Protein AF-0000000086108546 (afdb_homodimer)

InterPro domains:
  IPR011146 HIT-like domain [PF01230] (11-103)
  IPR011146 HIT-like domain [PS51084] (1-109)
  IPR019808 Histidine triad, conserved site [PS00892] (83-101)
  IPR036265 HIT-like superfamily [G3DSA:3.30.428.10] (1-148)
  IPR036265 HIT-like superfamily [SSF54197] (5-148)
  IPR039383 FHIT family [cd01275] (5-124)
  IPR052677 Dinucleoside polyphosphate hydrolase [PTHR46981] (1-148)

Foldseek 3Di:
DWADFAVDTHDPLQWQDDDPFKTKGADFQDPFQLWIKMFTRDFAQFPVPDDPVNVVRRVVVVVVSLVLSLVVVVADDKDKDWQGDVVSQDDRRGTMIIIDGHHPPRDPDPCVSVVCVSCVPPPVVDPVVSGDDPVVSSVVSVVSNVSD/DWADFAVDTHDPLQWQDDDPFKTKGADFQDPFQLWIKMFTRDFAQFPVPDDPVNVVRRVVVVVVSLVLSLVVVVADDKDKDWQGDVVSQDDRRGTMIIIDGHHPPRDPDPCVSVVCVSCVVPPVVDPVVSGDDPVVSSVVSNVSNVSD

Structure (mmCIF, N/CA/C/O backbone):
data_AF-0000000086108546-model_v1
#
loop_
_entity.id
_entity.type
_entity.pdbx_description
1 polymer "Bis(5'-adenosyl)-triphosphatase"
#
loop_
_atom_site.group_PDB
_atom_site.id
_atom_site.type_symbol
_atom_site.label_atom_id
_atom_site.label_alt_id
_atom_site.label_comp_id
_atom_site.label_asym_id
_atom_site.label_entity_id
_atom_site.label_seq_id
_atom_site.pdbx_PDB_ins_code
_atom_site.Cartn_x
_atom_site.Cartn_y
_atom_site.Cartn_z
_atom_site.occupancy
_atom_site.B_iso_or_equiv
_atom_site.auth_seq_id
_atom_site.auth_comp_id
_atom_site.auth_asym_id
_atom_site.auth_atom_id
_atom_site.pdbx_PDB_model_num
ATOM 1 N N . MET A 1 1 ? -2.949 14.211 24.344 1 74.5 1 MET A N 1
ATOM 2 C CA . MET A 1 1 ? -1.801 13.367 24.672 1 74.5 1 MET A CA 1
ATOM 3 C C . MET A 1 1 ? -1.072 12.945 23.391 1 74.5 1 MET A C 1
ATOM 5 O O . MET A 1 1 ? -1.685 12.836 22.328 1 74.5 1 MET A O 1
ATOM 9 N N . SER A 1 2 ? 0.219 12.891 23.406 1 85.56 2 SER A N 1
ATOM 10 C CA . SER A 1 2 ? 1.056 12.547 22.266 1 85.56 2 SER A CA 1
ATOM 11 C C . SER A 1 2 ? 0.882 11.086 21.875 1 85.56 2 SER A C 1
ATOM 13 O O . SER A 1 2 ? 0.559 10.242 22.719 1 85.56 2 SER A O 1
ATOM 15 N N . LEU A 1 3 ? 0.907 10.852 20.672 1 92.31 3 LEU A N 1
ATOM 16 C CA . LEU A 1 3 ? 0.825 9.484 20.156 1 92.31 3 LEU A CA 1
ATOM 17 C C . LEU A 1 3 ? 2.199 8.984 19.719 1 92.31 3 LEU A C 1
ATOM 19 O O . LEU A 1 3 ? 3.053 9.773 19.312 1 92.31 3 LEU A O 1
ATOM 23 N N . ARG A 1 4 ? 2.359 7.738 19.844 1 93.25 4 ARG A N 1
ATOM 24 C CA . ARG A 1 4 ? 3.654 7.16 19.5 1 93.25 4 ARG A CA 1
ATOM 25 C C . ARG A 1 4 ? 3.688 6.719 18.047 1 93.25 4 ARG A C 1
ATOM 27 O O . ARG A 1 4 ? 2.719 6.148 17.547 1 93.25 4 ARG A O 1
ATOM 34 N N . PHE A 1 5 ? 4.852 7.039 17.422 1 95.94 5 PHE A N 1
ATOM 35 C CA . PHE A 1 5 ? 5.168 6.641 16.062 1 95.94 5 PHE A CA 1
ATOM 36 C C . PHE A 1 5 ? 6.586 6.09 15.969 1 95.94 5 PHE A C 1
ATOM 38 O O . PHE A 1 5 ? 7.512 6.805 15.578 1 95.94 5 PHE A O 1
ATOM 45 N N . GLY A 1 6 ? 6.594 4.754 16.297 1 94.5 6 GLY A N 1
ATOM 46 C CA . GLY A 1 6 ? 7.918 4.184 16.484 1 94.5 6 GLY A CA 1
ATOM 47 C C . GLY A 1 6 ? 8.742 4.906 17.531 1 94.5 6 GLY A C 1
ATOM 48 O O . GLY A 1 6 ? 8.289 5.078 18.672 1 94.5 6 GLY A O 1
ATOM 49 N N . GLN A 1 7 ? 9.891 5.336 17.188 1 91.5 7 GLN A N 1
ATOM 50 C CA . GLN A 1 7 ? 10.805 6.027 18.094 1 91.5 7 GLN A CA 1
ATOM 51 C C . GLN A 1 7 ? 10.461 7.508 18.203 1 91.5 7 GLN A C 1
ATOM 53 O O . GLN A 1 7 ? 11.125 8.25 18.922 1 91.5 7 GLN A O 1
ATOM 58 N N . HIS A 1 8 ? 9.391 7.945 17.562 1 92 8 HIS A N 1
ATOM 59 C CA . HIS A 1 8 ? 9 9.352 17.562 1 92 8 HIS A CA 1
ATOM 60 C C . HIS A 1 8 ? 7.707 9.555 18.344 1 92 8 HIS A C 1
ATOM 62 O O . HIS A 1 8 ? 6.918 8.625 18.516 1 92 8 HIS A O 1
ATOM 68 N N . LEU A 1 9 ? 7.586 10.766 18.797 1 93.62 9 LEU A N 1
ATOM 69 C CA . LEU A 1 9 ? 6.328 11.227 19.375 1 93.62 9 LEU A CA 1
ATOM 70 C C . LEU A 1 9 ? 5.605 12.164 18.422 1 93.62 9 LEU A C 1
ATOM 72 O O . LEU A 1 9 ? 6.227 13.039 17.812 1 93.62 9 LEU A O 1
ATOM 76 N N . ILE A 1 10 ? 4.348 11.922 18.281 1 95.69 10 ILE A N 1
ATOM 77 C CA . ILE A 1 10 ? 3.531 12.75 17.406 1 95.69 10 ILE A CA 1
ATOM 78 C C . ILE A 1 10 ? 2.629 13.656 18.234 1 95.69 10 ILE A C 1
ATOM 80 O O . ILE A 1 10 ? 1.807 13.18 19.016 1 95.69 10 ILE A O 1
ATOM 84 N N . LYS A 1 11 ? 2.805 14.953 18.047 1 95.62 11 LYS A N 1
ATOM 85 C CA . LYS A 1 11 ? 1.967 15.922 18.75 1 95.62 11 LYS A CA 1
ATOM 86 C C . LYS A 1 11 ? 0.524 15.852 18.266 1 95.62 11 LYS A C 1
ATOM 88 O O . LYS A 1 11 ? 0.277 15.695 17.062 1 95.62 11 LYS A O 1
ATOM 93 N N . PRO A 1 12 ? -0.375 16.016 19.172 1 96.44 12 PRO A N 1
ATOM 94 C CA . PRO A 1 12 ? -1.785 16.016 18.766 1 96.44 12 PRO A CA 1
ATOM 95 C C . PRO A 1 12 ? -2.113 17.078 17.719 1 96.44 12 PRO A C 1
ATOM 97 O O . PRO A 1 12 ? -3.021 16.891 16.906 1 96.44 12 PRO A O 1
ATOM 100 N N . SER A 1 13 ? -1.381 18.125 17.672 1 97.06 13 SER A N 1
ATOM 101 C CA . SER A 1 13 ? -1.679 19.25 16.797 1 97.06 13 SER A CA 1
ATOM 102 C C . SER A 1 13 ? -1.444 18.891 15.328 1 97.06 13 SER A C 1
ATOM 104 O O . SER A 1 13 ? -1.949 19.562 14.43 1 97.06 13 SER A O 1
ATOM 106 N N . VAL A 1 14 ? -0.693 17.797 15.109 1 98 14 VAL A N 1
ATOM 107 C CA . VAL A 1 14 ? -0.414 17.453 13.719 1 98 14 VAL A CA 1
ATOM 108 C C . VAL A 1 14 ? -1.229 16.219 13.312 1 98 14 VAL A C 1
ATOM 110 O O . VAL A 1 14 ? -1.094 15.719 12.195 1 98 14 VAL A O 1
ATOM 113 N N . VAL A 1 15 ? -1.992 15.734 14.258 1 98.62 15 VAL A N 1
ATOM 114 C CA . VAL A 1 15 ? -2.953 14.672 13.984 1 98.62 15 VAL A CA 1
ATOM 115 C C . VAL A 1 15 ? -4.273 15.273 13.508 1 98.62 15 VAL A C 1
ATOM 117 O O . VAL A 1 15 ? -4.812 16.188 14.141 1 98.62 15 VAL A O 1
ATOM 120 N N . PHE A 1 16 ? -4.785 14.75 12.375 1 98.81 16 PHE A N 1
ATOM 121 C CA . PHE A 1 16 ? -5.98 15.414 11.867 1 98.81 16 PHE A CA 1
ATOM 122 C C . PHE A 1 16 ? -7.176 14.469 11.898 1 98.81 16 PHE A C 1
ATOM 124 O O . PHE A 1 16 ? -8.312 14.898 11.68 1 98.81 16 PHE A O 1
ATOM 131 N N . PHE A 1 17 ? -6.977 13.242 12.164 1 98.81 17 PHE A N 1
ATOM 132 C CA . PHE A 1 17 ? -8.07 12.281 12.273 1 98.81 17 PHE A CA 1
ATOM 133 C C . PHE A 1 17 ? -7.695 11.141 13.211 1 98.81 17 PHE A C 1
ATOM 135 O O . PHE A 1 17 ? -6.547 10.688 13.211 1 98.81 17 PHE A O 1
ATOM 142 N N . ARG A 1 18 ? -8.633 10.703 13.992 1 98.25 18 ARG A N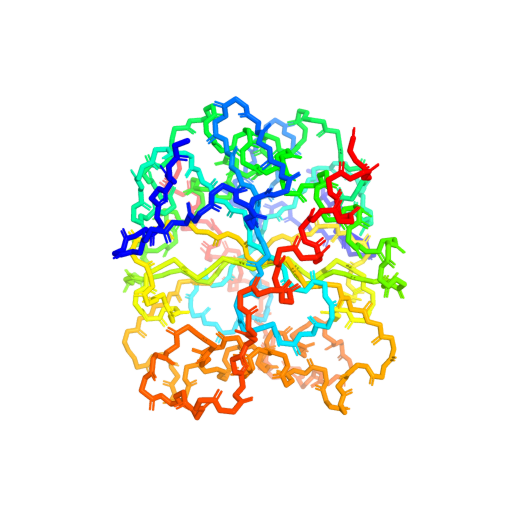 1
ATOM 143 C CA . ARG A 1 18 ? -8.461 9.547 14.859 1 98.25 18 ARG A CA 1
ATOM 144 C C . ARG A 1 18 ? -9.688 8.641 14.828 1 98.25 18 ARG A C 1
ATOM 146 O O . ARG A 1 18 ? -10.82 9.117 14.953 1 98.25 18 ARG A O 1
ATOM 153 N N . SER A 1 19 ? -9.461 7.41 14.539 1 98.38 19 SER A N 1
ATOM 154 C CA . SER A 1 19 ? -10.508 6.402 14.68 1 98.38 19 SER A CA 1
ATOM 155 C C . SER A 1 19 ? -10.383 5.652 16 1 98.38 19 SER A C 1
ATOM 157 O O . SER A 1 19 ? -9.703 6.113 16.922 1 98.38 19 SER A O 1
ATOM 159 N N . GLU A 1 20 ? -11.109 4.551 16.125 1 98.25 20 GLU A N 1
ATOM 160 C CA . GLU A 1 20 ? -11.047 3.76 17.344 1 98.25 20 GLU A CA 1
ATOM 161 C C . GLU A 1 20 ? -9.672 3.135 17.531 1 98.25 20 GLU A C 1
ATOM 163 O O . GLU A 1 20 ? -9.195 2.994 18.672 1 98.25 20 GLU A O 1
ATOM 168 N N . LEU A 1 21 ? -9.016 2.764 16.422 1 98.75 21 LEU A N 1
ATOM 169 C CA . LEU A 1 21 ? -7.793 1.982 16.562 1 98.75 21 LEU A CA 1
ATOM 170 C C . LEU A 1 21 ? -6.668 2.568 15.719 1 98.75 21 LEU A C 1
ATOM 172 O O . LEU A 1 21 ? -5.586 1.983 15.633 1 98.75 21 LEU A O 1
ATOM 176 N N . SER A 1 22 ? -6.887 3.75 15.031 1 98.81 22 SER A N 1
ATOM 177 C CA . SER A 1 22 ? -5.875 4.324 14.148 1 98.81 22 SER A CA 1
ATOM 178 C C . SER A 1 22 ? -5.859 5.848 14.25 1 98.81 22 SER A C 1
ATOM 180 O O . SER A 1 22 ? -6.77 6.449 14.82 1 98.81 22 SER A O 1
ATOM 182 N N . PHE A 1 23 ? -4.777 6.402 13.758 1 98.75 23 PHE A N 1
ATOM 183 C CA . PHE A 1 23 ? -4.715 7.855 13.648 1 98.75 23 PHE A CA 1
ATOM 184 C C . PHE A 1 23 ? -3.986 8.266 12.375 1 98.75 23 PHE A C 1
ATOM 186 O O . PHE A 1 23 ? -3.189 7.496 11.836 1 98.75 23 PHE A O 1
ATOM 193 N N . ALA A 1 24 ? -4.375 9.438 11.898 1 98.88 24 ALA A N 1
ATOM 194 C CA . ALA A 1 24 ? -3.801 10.039 10.695 1 98.88 24 ALA A CA 1
ATOM 195 C C . ALA A 1 24 ? -3.146 11.383 11 1 98.88 24 ALA A C 1
ATOM 197 O O . ALA A 1 24 ? -3.695 12.188 11.758 1 98.88 24 ALA A O 1
ATOM 198 N N . PHE A 1 25 ? -1.974 11.594 10.453 1 98.62 25 PHE A N 1
ATOM 199 C CA . PHE A 1 25 ? -1.269 12.844 10.734 1 98.62 25 PHE A CA 1
ATOM 200 C C . PHE A 1 25 ? -0.47 13.297 9.516 1 98.62 25 PHE A C 1
ATOM 202 O O . PHE A 1 25 ? -0.208 12.508 8.609 1 98.62 25 PHE A O 1
ATOM 209 N N . VAL A 1 26 ? -0.16 14.562 9.453 1 98.38 26 VAL A N 1
ATOM 210 C CA . VAL A 1 26 ? 0.529 15.148 8.312 1 98.38 26 VAL A CA 1
ATOM 211 C C . VAL A 1 26 ? 2.006 14.758 8.344 1 98.38 26 VAL A C 1
ATOM 213 O O . VAL A 1 26 ? 2.578 14.555 9.414 1 98.38 26 VAL A O 1
ATOM 216 N N . ASN A 1 27 ? 2.475 14.625 7.219 1 94.62 27 ASN A N 1
ATOM 217 C CA . ASN A 1 27 ? 3.859 14.195 7.059 1 94.62 27 ASN A CA 1
ATOM 218 C C . ASN A 1 27 ? 4.828 15.367 7.215 1 94.62 27 ASN A C 1
ATOM 220 O O . ASN A 1 27 ? 4.562 16.469 6.742 1 94.62 27 ASN A O 1
ATOM 224 N N . ARG A 1 28 ? 5.906 15.109 7.883 1 92.38 28 ARG A N 1
ATOM 225 C CA . ARG A 1 28 ? 6.906 16.141 8.117 1 92.38 28 ARG A CA 1
ATOM 226 C C . ARG A 1 28 ? 7.656 16.484 6.832 1 92.38 28 ARG A C 1
ATOM 228 O O . ARG A 1 28 ? 8.047 17.641 6.617 1 92.38 28 ARG A O 1
ATOM 235 N N . LYS A 1 29 ? 7.918 15.523 6.012 1 91.88 29 LYS A N 1
ATOM 236 C CA . LYS A 1 29 ? 8.609 15.68 4.734 1 91.88 29 LYS A CA 1
ATOM 237 C C . LYS A 1 29 ? 7.793 15.102 3.586 1 91.88 29 LYS A C 1
ATOM 239 O O . LYS A 1 29 ? 8.188 14.109 2.979 1 91.88 29 LYS A O 1
ATOM 244 N N . PRO A 1 30 ? 6.777 15.812 3.26 1 94.19 30 PRO A N 1
ATOM 245 C CA . PRO A 1 30 ? 5.906 15.266 2.213 1 94.19 30 PRO A CA 1
ATOM 246 C C . PRO A 1 30 ? 6.594 15.203 0.85 1 94.19 30 PRO A C 1
ATOM 248 O O . PRO A 1 30 ? 7.293 16.141 0.46 1 94.19 30 PRO A O 1
ATOM 251 N N . VAL A 1 31 ? 6.383 14.109 0.161 1 92.88 31 VAL A N 1
ATOM 252 C CA . VAL A 1 31 ? 6.934 13.898 -1.172 1 92.88 31 VAL A CA 1
ATOM 253 C C . VAL A 1 31 ? 6.117 14.672 -2.201 1 92.88 31 VAL A C 1
ATOM 255 O O . VAL A 1 31 ? 6.664 15.18 -3.186 1 92.88 31 VAL A O 1
ATOM 258 N N . VAL A 1 32 ? 4.797 14.711 -1.992 1 94.62 32 VAL A N 1
ATOM 259 C CA . VAL A 1 32 ? 3.844 15.5 -2.764 1 94.62 32 VAL A CA 1
ATOM 260 C C . VAL A 1 32 ? 2.879 16.219 -1.819 1 94.62 32 VAL A C 1
ATOM 262 O O . VAL A 1 32 ? 2.721 15.812 -0.665 1 94.62 32 VAL A O 1
ATOM 265 N N . PRO A 1 33 ? 2.293 17.344 -2.361 1 94.94 33 PRO A N 1
ATOM 266 C CA . PRO A 1 33 ? 1.254 17.953 -1.529 1 94.94 33 PRO A CA 1
ATOM 267 C C . PRO A 1 33 ? 0.167 16.969 -1.118 1 94.94 33 PRO A C 1
ATOM 269 O O . PRO A 1 33 ? -0.372 16.25 -1.965 1 94.94 33 PRO A O 1
ATOM 272 N N . GLY A 1 34 ? -0.094 16.859 0.196 1 97.38 34 GLY A N 1
ATOM 273 C CA . GLY A 1 34 ? -1.15 15.992 0.68 1 97.38 34 GLY A CA 1
ATOM 274 C C . GLY A 1 34 ? -0.653 14.609 1.061 1 97.38 34 GLY A C 1
ATOM 275 O O . GLY A 1 34 ? -1.439 13.75 1.462 1 97.38 34 GLY A O 1
ATOM 276 N N . HIS A 1 35 ? 0.698 14.359 0.935 1 97.81 35 HIS A N 1
ATOM 277 C CA . HIS A 1 35 ? 1.283 13.117 1.437 1 97.81 35 HIS A CA 1
ATOM 278 C C . HIS A 1 35 ? 1.122 13.008 2.949 1 97.81 35 HIS A C 1
ATOM 280 O O . HIS A 1 35 ? 1.719 13.781 3.701 1 97.81 35 HIS A O 1
ATOM 286 N N . VAL A 1 36 ? 0.324 12.07 3.396 1 98.75 36 VAL A N 1
ATOM 287 C CA . VAL A 1 36 ? 0.036 11.906 4.816 1 98.75 36 VAL A CA 1
ATOM 288 C C . VAL A 1 36 ? 0.283 10.461 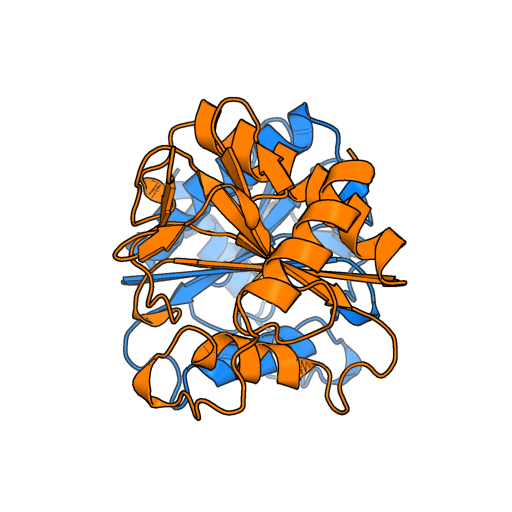5.234 1 98.75 36 VAL A C 1
ATOM 290 O O . VAL A 1 36 ? 0.53 9.594 4.387 1 98.75 36 VAL A O 1
ATOM 293 N N . LEU A 1 37 ? 0.204 10.258 6.578 1 98.69 37 LEU A N 1
ATOM 294 C CA . LEU A 1 37 ? 0.443 8.938 7.145 1 98.69 37 LEU A CA 1
ATOM 295 C C . LEU A 1 37 ? -0.736 8.492 8 1 98.69 37 LEU A C 1
ATOM 297 O O . LEU A 1 37 ? -1.372 9.312 8.664 1 98.69 37 LEU A O 1
ATOM 301 N N . VAL A 1 38 ? -1.031 7.234 7.934 1 98.88 38 VAL A N 1
ATOM 302 C CA . VAL A 1 38 ? -1.989 6.602 8.836 1 98.88 38 VAL A CA 1
ATOM 303 C C . VAL A 1 38 ? -1.333 5.418 9.539 1 98.88 38 VAL A C 1
ATOM 305 O O . VAL A 1 38 ? -0.633 4.621 8.906 1 98.88 38 VAL A O 1
ATOM 308 N N . CYS A 1 39 ? -1.514 5.262 10.805 1 98.25 39 CYS A N 1
ATOM 309 C CA . CYS A 1 39 ? -0.926 4.145 11.531 1 98.25 39 CYS A CA 1
ATOM 310 C C . CYS A 1 39 ? -1.824 3.711 12.68 1 98.25 39 CYS A C 1
ATOM 312 O O . CYS A 1 39 ? -2.705 4.461 13.102 1 98.25 39 CYS A O 1
ATOM 314 N N . PRO A 1 40 ? -1.717 2.436 13.148 1 98.69 40 PRO A N 1
ATOM 315 C CA . PRO A 1 40 ? -2.461 1.979 14.32 1 98.69 40 PRO A CA 1
ATOM 316 C C . PRO A 1 40 ? -2.07 2.729 15.594 1 98.69 40 PRO A C 1
ATOM 318 O O . PRO A 1 40 ? -0.942 3.213 15.711 1 98.69 40 PRO A O 1
ATOM 321 N N . LEU A 1 41 ? -3.031 2.777 16.516 1 98.19 41 LEU A N 1
ATOM 322 C CA . LEU A 1 41 ? -2.744 3.379 17.812 1 98.19 41 LEU A CA 1
ATOM 323 C C . LEU A 1 41 ? -1.758 2.525 18.609 1 98.19 41 LEU A C 1
ATOM 325 O O . LEU A 1 41 ? -0.827 3.053 19.219 1 98.19 41 LEU A O 1
ATOM 329 N N . ARG A 1 42 ? -2.018 1.219 18.594 1 97.75 42 ARG A N 1
ATOM 330 C CA . ARG A 1 42 ? -1.112 0.317 19.297 1 97.75 42 ARG A CA 1
ATOM 331 C C . ARG A 1 42 ? 0.206 0.168 18.547 1 97.75 42 ARG A C 1
ATOM 333 O O . ARG A 1 42 ? 0.214 -0.118 17.344 1 97.75 42 ARG A O 1
ATOM 340 N N . PRO A 1 43 ? 1.29 0.332 19.219 1 96.75 43 PRO A N 1
ATOM 341 C CA . PRO A 1 43 ? 2.572 0.101 18.547 1 96.75 43 PRO A CA 1
ATOM 342 C C . PRO A 1 43 ? 2.676 -1.294 17.938 1 96.75 43 PRO A C 1
ATOM 344 O O . PRO A 1 43 ? 2.334 -2.285 18.594 1 96.75 43 PRO A O 1
ATOM 347 N N . ALA A 1 44 ? 3.041 -1.358 16.766 1 98.12 44 ALA A N 1
ATOM 348 C CA . ALA A 1 44 ? 3.291 -2.584 16.016 1 98.12 44 ALA A CA 1
ATOM 349 C C . ALA A 1 44 ? 4.375 -2.371 14.961 1 98.12 44 ALA A C 1
ATOM 351 O O . ALA A 1 44 ? 4.293 -1.444 14.148 1 98.12 44 ALA A O 1
ATOM 352 N N . ASN A 1 45 ? 5.312 -3.168 14.945 1 97.88 45 ASN A N 1
ATOM 353 C CA . ASN A 1 45 ? 6.453 -2.977 14.055 1 97.88 45 ASN A CA 1
ATOM 354 C C . ASN A 1 45 ? 6.176 -3.531 12.664 1 97.88 45 ASN A C 1
ATOM 356 O O . ASN A 1 45 ? 6.633 -2.973 11.664 1 97.88 45 ASN A O 1
ATOM 360 N N . ARG A 1 46 ? 5.547 -4.707 12.672 1 98.62 46 ARG A N 1
ATOM 361 C CA . ARG A 1 46 ? 5.312 -5.414 11.422 1 98.62 46 ARG A CA 1
ATOM 362 C C . ARG A 1 46 ? 3.82 -5.586 11.156 1 98.62 46 ARG A C 1
ATOM 364 O O . ARG A 1 46 ? 3.033 -5.719 12.102 1 98.62 46 ARG A O 1
ATOM 371 N N . PHE A 1 47 ? 3.488 -5.594 9.859 1 98.88 47 PHE A N 1
ATOM 372 C CA . PHE A 1 47 ? 2.109 -5.738 9.406 1 98.88 47 PHE A CA 1
ATOM 373 C C . PHE A 1 47 ? 1.481 -7 9.984 1 98.88 47 PHE A C 1
ATOM 375 O O . PHE A 1 47 ? 0.301 -7.008 10.344 1 98.88 47 PHE A O 1
ATOM 382 N N . ARG A 1 48 ? 2.229 -8.062 10.148 1 98.69 48 ARG A N 1
ATOM 383 C CA . ARG A 1 48 ? 1.752 -9.359 10.625 1 98.69 48 ARG A CA 1
ATOM 384 C C . ARG A 1 48 ? 1.323 -9.281 12.086 1 98.69 48 ARG A C 1
ATOM 386 O O . ARG A 1 48 ? 0.628 -10.164 12.586 1 98.69 48 ARG A O 1
ATOM 393 N N . GLU A 1 49 ? 1.685 -8.289 12.781 1 98.75 49 GLU A N 1
ATOM 394 C CA . GLU A 1 49 ? 1.402 -8.156 14.211 1 98.75 49 GLU A CA 1
ATOM 395 C C . GLU A 1 49 ? 0.014 -7.57 14.445 1 98.75 49 GLU A C 1
ATOM 397 O O . GLU A 1 49 ? -0.49 -7.59 15.57 1 98.75 49 GLU A O 1
ATOM 402 N N . LEU A 1 50 ? -0.618 -7.039 13.398 1 98.81 50 LEU A N 1
ATOM 403 C CA . LEU A 1 50 ? -1.919 -6.402 13.562 1 98.81 50 LEU A CA 1
ATOM 404 C C . LEU A 1 50 ? -3.02 -7.441 13.734 1 98.81 50 LEU A C 1
ATOM 406 O O . LEU A 1 50 ? -3.004 -8.484 13.07 1 98.81 50 LEU A O 1
ATOM 410 N N . ARG A 1 51 ? -3.924 -7.148 14.625 1 98.62 51 ARG A N 1
ATOM 411 C CA . ARG A 1 51 ? -5.117 -7.969 14.805 1 98.62 51 ARG A CA 1
ATOM 412 C C . ARG A 1 51 ? -6.168 -7.648 13.75 1 98.62 51 ARG A C 1
ATOM 414 O O . ARG A 1 51 ? -6.152 -6.57 13.156 1 98.62 51 ARG A O 1
ATOM 421 N N . PRO A 1 52 ? -7.098 -8.586 13.539 1 98.19 52 PRO A N 1
ATOM 422 C CA . PRO A 1 52 ? -8.102 -8.383 12.492 1 98.19 52 PRO A CA 1
ATOM 423 C C . PRO A 1 52 ? -8.867 -7.066 12.648 1 98.19 52 PRO A C 1
ATOM 425 O O . PRO A 1 52 ? -9.117 -6.371 11.664 1 98.19 52 PRO A O 1
ATOM 428 N N . GLU A 1 53 ? -9.195 -6.742 13.859 1 98.5 53 GLU A N 1
ATOM 429 C CA . GLU A 1 53 ? -9.93 -5.5 14.086 1 98.5 53 GLU A CA 1
ATOM 430 C C . GLU A 1 53 ? -9.07 -4.281 13.773 1 98.5 53 GLU A C 1
ATOM 432 O O . GLU A 1 53 ? -9.578 -3.254 13.32 1 98.5 53 GLU A O 1
ATOM 437 N N . GLU A 1 54 ? -7.754 -4.34 14.023 1 98.81 54 GLU A N 1
ATOM 438 C CA . GLU A 1 54 ? -6.828 -3.258 13.703 1 98.81 54 GLU A CA 1
ATOM 439 C C . GLU A 1 54 ? -6.664 -3.098 12.195 1 98.81 54 GLU A C 1
ATOM 441 O O . GLU A 1 54 ? -6.598 -1.977 11.688 1 98.81 54 GLU A O 1
ATOM 446 N N . ILE A 1 55 ? -6.613 -4.246 11.508 1 98.81 55 ILE A N 1
ATOM 447 C CA . ILE A 1 55 ? -6.492 -4.223 10.055 1 98.81 55 ILE A CA 1
ATOM 448 C C . ILE A 1 55 ? -7.727 -3.559 9.445 1 98.81 55 ILE A C 1
ATOM 450 O O . ILE A 1 55 ? -7.605 -2.66 8.609 1 98.81 55 ILE A O 1
ATOM 454 N N . SER A 1 56 ? -8.867 -4.008 9.883 1 98.75 56 SER A N 1
ATOM 455 C CA . SER A 1 56 ? -10.117 -3.453 9.383 1 98.75 56 SER A CA 1
ATOM 456 C C . SER A 1 56 ? -10.203 -1.953 9.648 1 98.75 56 SER A C 1
ATOM 458 O O . SER A 1 56 ? -10.539 -1.178 8.75 1 98.75 56 SER A O 1
ATOM 460 N N . ASP A 1 57 ? -9.922 -1.569 10.852 1 98.88 57 ASP A N 1
ATOM 461 C CA . ASP A 1 57 ? -9.992 -0.159 11.227 1 98.88 57 ASP A CA 1
ATOM 462 C C . ASP A 1 57 ? -8.953 0.662 10.461 1 98.88 57 ASP A C 1
ATOM 464 O O . ASP A 1 57 ? -9.25 1.762 9.992 1 98.88 57 ASP A O 1
ATOM 468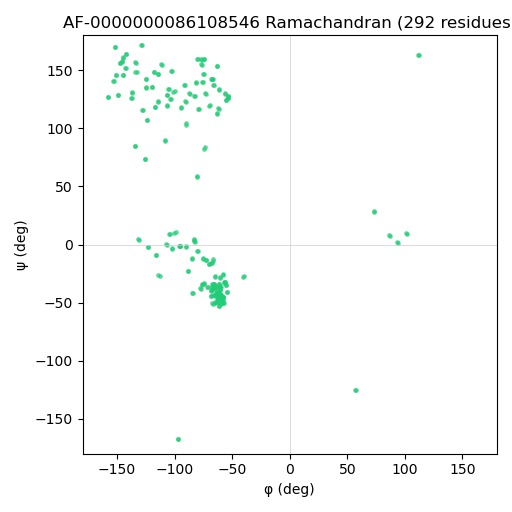 N N . LEU A 1 58 ? -7.742 0.148 10.367 1 98.94 58 LEU A N 1
ATOM 469 C CA . LEU A 1 58 ? -6.648 0.853 9.703 1 98.94 58 LEU A CA 1
ATOM 470 C C . LEU A 1 58 ? -7 1.165 8.258 1 98.94 58 LEU A C 1
ATOM 472 O O . LEU A 1 58 ? -6.914 2.316 7.824 1 98.94 58 LEU A O 1
ATOM 476 N N . PHE A 1 59 ? -7.508 0.231 7.547 1 98.94 59 PHE A N 1
ATOM 477 C CA . PHE A 1 59 ? -7.664 0.451 6.113 1 98.94 59 PHE A CA 1
ATOM 478 C C . PHE A 1 59 ? -9.008 1.101 5.809 1 98.94 59 PHE A C 1
ATOM 480 O O . PHE A 1 59 ? -9.18 1.719 4.758 1 98.94 59 PHE A O 1
ATOM 487 N N . SER A 1 60 ? -9.953 0.948 6.703 1 98.88 60 SER A N 1
ATOM 488 C CA . SER A 1 60 ? -11.125 1.817 6.598 1 98.88 60 SER A CA 1
ATOM 489 C C . SER A 1 60 ? -10.742 3.281 6.785 1 98.88 60 SER A C 1
ATOM 491 O O . SER A 1 60 ? -11.25 4.156 6.082 1 98.88 60 SER A O 1
ATOM 493 N N . THR A 1 61 ? -9.859 3.523 7.746 1 98.94 61 THR A N 1
ATOM 494 C CA . THR A 1 61 ? -9.344 4.867 7.969 1 98.94 61 THR A CA 1
ATOM 495 C C . THR A 1 61 ? -8.539 5.348 6.762 1 98.94 61 THR A C 1
ATOM 497 O O . THR A 1 61 ? -8.68 6.492 6.328 1 98.94 61 THR A O 1
ATOM 500 N N . VAL A 1 62 ? -7.715 4.48 6.203 1 98.94 62 VAL A N 1
ATOM 501 C CA . VAL A 1 62 ? -6.926 4.809 5.02 1 98.94 62 VAL A CA 1
ATOM 502 C C . VAL A 1 62 ? -7.848 5.234 3.883 1 98.94 62 VAL A C 1
ATOM 504 O O . VAL A 1 62 ? -7.59 6.23 3.203 1 98.94 62 VAL A O 1
ATOM 507 N N . GLN A 1 63 ? -8.945 4.469 3.674 1 98.94 63 GLN A N 1
ATOM 508 C CA . GLN A 1 63 ? -9.859 4.824 2.59 1 98.94 63 GLN A CA 1
ATOM 509 C C . GLN A 1 63 ? -10.469 6.203 2.816 1 98.94 63 GLN A C 1
ATOM 511 O O . GLN A 1 63 ? -10.539 7.02 1.893 1 98.94 63 GLN A O 1
ATOM 516 N N . ARG A 1 64 ? -10.914 6.445 4.02 1 98.81 64 ARG A N 1
ATOM 517 C CA . ARG A 1 64 ? -11.523 7.73 4.355 1 98.81 64 ARG A CA 1
ATOM 518 C C . ARG A 1 64 ? -10.531 8.875 4.141 1 98.81 64 ARG A C 1
ATOM 520 O O . ARG A 1 64 ? -10.859 9.875 3.502 1 98.81 64 ARG A O 1
ATOM 527 N N . VAL A 1 65 ? -9.352 8.75 4.684 1 98.94 65 VAL A N 1
ATOM 528 C CA . VAL A 1 65 ? -8.305 9.766 4.598 1 98.94 65 VAL A CA 1
ATOM 529 C C . VAL A 1 65 ? -7.906 9.977 3.141 1 98.94 65 VAL A C 1
ATOM 531 O O . VAL A 1 65 ? -7.742 11.109 2.693 1 98.94 65 VAL A O 1
ATOM 534 N N . ALA A 1 66 ? -7.758 8.867 2.424 1 98.94 66 ALA A N 1
ATOM 535 C CA . ALA A 1 66 ? -7.375 8.922 1.017 1 98.94 66 ALA A CA 1
ATOM 536 C C . ALA A 1 66 ? -8.383 9.734 0.208 1 98.94 66 ALA A C 1
ATOM 538 O O . ALA A 1 66 ? -7.996 10.562 -0.623 1 98.94 66 ALA A O 1
ATOM 539 N N . ASN A 1 67 ? -9.641 9.5 0.443 1 98.69 67 ASN A N 1
ATOM 540 C CA . ASN A 1 67 ? -10.68 10.25 -0.253 1 98.69 67 ASN A CA 1
ATOM 541 C C . ASN A 1 67 ? -10.57 11.75 0.023 1 98.69 67 ASN A C 1
ATOM 543 O O . ASN A 1 67 ? -10.695 12.562 -0.892 1 98.69 67 ASN A O 1
ATOM 547 N N . VAL A 1 68 ? -10.352 12.078 1.246 1 98.81 68 VAL A N 1
ATOM 548 C CA . VAL A 1 68 ? -10.281 13.469 1.67 1 98.81 68 VAL A CA 1
ATOM 549 C C . VAL A 1 68 ? -9.07 14.148 1.025 1 98.81 68 VAL A C 1
ATOM 551 O O . VAL A 1 68 ? -9.203 15.211 0.409 1 98.81 68 VAL A O 1
ATOM 554 N N . VAL A 1 69 ? -7.875 13.547 1.106 1 98.75 69 VAL A N 1
ATOM 555 C CA . VAL A 1 69 ? -6.672 14.242 0.648 1 98.75 69 VAL A CA 1
ATOM 556 C C . VAL A 1 69 ? -6.645 14.273 -0.878 1 98.75 69 VAL A C 1
ATOM 558 O O . VAL A 1 69 ? -6.137 15.227 -1.476 1 98.75 69 VAL A O 1
ATOM 561 N N . GLU A 1 70 ? -7.184 13.195 -1.526 1 98.62 70 GLU A N 1
ATOM 562 C CA . GLU A 1 70 ? -7.281 13.242 -2.982 1 98.62 70 GLU A CA 1
ATOM 563 C C . GLU A 1 70 ? -8.102 14.438 -3.445 1 98.62 70 GLU A C 1
ATOM 565 O O . GLU A 1 70 ? -7.676 15.188 -4.324 1 98.62 70 GLU A O 1
ATOM 570 N N . SER A 1 71 ? -9.25 14.578 -2.865 1 98.06 71 SER A N 1
ATOM 571 C CA . SER A 1 71 ? -10.148 15.664 -3.232 1 98.06 71 SER A CA 1
ATOM 572 C C . SER A 1 71 ? -9.57 17.016 -2.832 1 98.06 71 SER A C 1
ATOM 574 O O . SER A 1 71 ? -9.516 17.938 -3.648 1 98.06 71 SER A O 1
ATOM 576 N N . HIS A 1 72 ? -9.133 17.203 -1.619 1 98.19 72 HIS A N 1
ATOM 577 C CA . HIS A 1 72 ? -8.688 18.484 -1.053 1 98.19 72 HIS A CA 1
ATOM 578 C C . HIS A 1 72 ? -7.484 19.031 -1.813 1 98.19 72 HIS A C 1
ATOM 580 O O . HIS A 1 72 ? -7.348 20.25 -1.973 1 98.19 72 HIS A O 1
ATOM 586 N N . PHE A 1 73 ? -6.609 18.188 -2.27 1 97.69 73 PHE A N 1
ATOM 587 C CA . PHE A 1 73 ? -5.371 18.641 -2.889 1 97.69 73 PHE A CA 1
ATOM 588 C C . PHE A 1 73 ? -5.438 18.5 -4.406 1 97.69 73 PHE A C 1
ATOM 590 O O . PHE A 1 73 ? -4.414 18.562 -5.086 1 97.69 73 PHE A O 1
ATOM 597 N N . GLY A 1 74 ? -6.652 18.172 -4.902 1 96.88 74 GLY A N 1
ATOM 598 C CA . GLY A 1 74 ? -6.887 18.156 -6.336 1 96.88 74 GLY A CA 1
ATOM 599 C C . GLY A 1 74 ? -6.23 16.984 -7.031 1 96.88 74 GLY A C 1
ATOM 600 O O . GLY A 1 74 ? -5.754 17.109 -8.164 1 96.88 74 GLY A O 1
ATOM 601 N N . GLY A 1 75 ? -6.074 15.898 -6.32 1 97.44 75 GLY A N 1
ATOM 602 C CA . GLY A 1 75 ? -5.555 14.688 -6.934 1 97.44 75 GLY A CA 1
ATOM 603 C C . GLY A 1 75 ? -6.566 13.984 -7.812 1 97.44 75 GLY A C 1
ATOM 604 O O . GLY A 1 75 ? -7.77 14.211 -7.688 1 97.44 75 GLY A O 1
ATOM 605 N N . THR A 1 76 ? -6.043 13.141 -8.719 1 97.88 76 THR A N 1
ATOM 606 C CA . THR A 1 76 ? -6.91 12.32 -9.555 1 97.88 76 THR A CA 1
ATOM 607 C C . THR A 1 76 ? -6.578 10.836 -9.383 1 97.88 76 THR A C 1
ATOM 609 O O . THR A 1 76 ? -7.223 9.977 -9.984 1 97.88 76 THR A O 1
ATOM 612 N N . SER A 1 77 ? -5.613 10.555 -8.617 1 98.31 77 SER A N 1
ATOM 613 C CA . SER A 1 77 ? -5.152 9.203 -8.297 1 98.31 77 SER A CA 1
ATOM 614 C C . SER A 1 77 ? -4.516 9.156 -6.91 1 98.31 77 SER A C 1
ATOM 616 O O . SER A 1 77 ? -4.363 10.18 -6.25 1 98.31 77 SER A O 1
ATOM 618 N N . LEU A 1 78 ? -4.246 8.008 -6.43 1 98.38 78 LEU A N 1
ATOM 619 C CA . LEU A 1 78 ? -3.602 7.809 -5.137 1 98.38 78 LEU A CA 1
ATOM 620 C C . LEU A 1 78 ? -2.537 6.723 -5.227 1 98.38 78 LEU A C 1
ATOM 622 O O . LEU A 1 78 ? -2.766 5.668 -5.828 1 98.38 78 LEU A O 1
ATOM 626 N N . THR A 1 79 ? -1.349 7 -4.73 1 96.88 79 THR A N 1
ATOM 627 C CA . THR A 1 79 ? -0.408 5.953 -4.348 1 96.88 79 THR A CA 1
ATOM 628 C C . THR A 1 79 ? -0.536 5.629 -2.861 1 96.88 79 THR A C 1
ATOM 630 O O . THR A 1 79 ? -0.388 6.508 -2.014 1 96.88 79 THR A O 1
ATOM 633 N N . ILE A 1 80 ? -0.894 4.414 -2.516 1 98.06 80 ILE A N 1
ATOM 634 C CA . ILE A 1 80 ? -0.994 3.926 -1.145 1 98.06 80 ILE A CA 1
ATOM 635 C C . ILE A 1 80 ? 0.049 2.834 -0.909 1 98.06 80 ILE A C 1
ATOM 637 O O . ILE A 1 80 ? 0.087 1.837 -1.634 1 98.06 80 ILE A O 1
ATOM 641 N N . SER A 1 81 ? 0.905 3.02 0.073 1 96.81 81 SER A N 1
ATOM 642 C CA . SER A 1 81 ? 2.041 2.111 0.183 1 96.81 81 SER A CA 1
ATOM 643 C C . SER A 1 81 ? 2.395 1.842 1.643 1 96.81 81 SER A C 1
ATOM 645 O O . SER A 1 81 ? 2.26 2.725 2.492 1 96.81 81 SER A O 1
ATOM 647 N N . LEU A 1 82 ? 2.809 0.716 1.907 1 97.38 82 LEU A N 1
ATOM 648 C CA . LEU A 1 82 ? 3.299 0.249 3.199 1 97.38 82 LEU A CA 1
ATOM 649 C C . LEU A 1 82 ? 4.676 -0.391 3.059 1 97.38 82 LEU A C 1
ATOM 651 O O . LEU A 1 82 ? 4.848 -1.347 2.297 1 97.38 82 LEU A O 1
ATOM 655 N N . GLN A 1 83 ? 5.688 0.179 3.668 1 96.5 83 GLN A N 1
ATOM 656 C CA . GLN A 1 83 ? 7.023 -0.399 3.799 1 96.5 83 GLN A CA 1
ATOM 657 C C . GLN A 1 83 ? 7.141 -1.231 5.07 1 96.5 83 GLN A C 1
ATOM 659 O O . GLN A 1 83 ? 7.352 -0.687 6.156 1 96.5 83 GLN A O 1
ATOM 664 N N . ASP A 1 84 ? 7.09 -2.531 4.945 1 97.94 84 ASP A N 1
ATOM 665 C CA . ASP A 1 84 ? 7.008 -3.414 6.102 1 97.94 84 ASP A CA 1
ATOM 666 C C . ASP A 1 84 ? 8.32 -4.156 6.324 1 97.94 84 ASP A C 1
ATOM 668 O O . ASP A 1 84 ? 8.492 -5.285 5.863 1 97.94 84 ASP A O 1
ATOM 672 N N . GLY A 1 85 ? 9.227 -3.57 7.098 1 97 85 GLY A N 1
ATOM 673 C CA . GLY A 1 85 ? 10.539 -4.137 7.355 1 97 85 GLY A CA 1
ATOM 674 C C . GLY A 1 85 ? 11.664 -3.338 6.738 1 97 85 GLY A C 1
ATOM 675 O O . GLY A 1 85 ? 11.438 -2.518 5.844 1 97 85 GLY A O 1
ATOM 676 N N . PRO A 1 86 ? 12.891 -3.588 7.203 1 94.56 86 PRO A N 1
ATOM 677 C CA . PRO A 1 86 ? 14.031 -2.756 6.828 1 94.56 86 PRO A CA 1
ATOM 678 C C . PRO A 1 86 ? 14.367 -2.846 5.34 1 94.56 86 PRO A C 1
ATOM 680 O O . PRO A 1 86 ? 14.719 -1.839 4.719 1 94.56 86 PRO A O 1
ATOM 683 N N . GLU A 1 87 ? 14.234 -4.02 4.758 1 94.62 87 GLU A N 1
ATOM 684 C CA . GLU A 1 87 ? 14.617 -4.199 3.359 1 94.62 87 GLU A CA 1
ATOM 685 C C . GLU A 1 87 ? 13.586 -3.58 2.42 1 94.62 87 GLU A C 1
ATOM 687 O O . GLU A 1 87 ? 13.844 -3.41 1.228 1 94.62 87 GLU A O 1
ATOM 692 N N . ALA A 1 88 ? 12.469 -3.234 2.988 1 94.5 88 ALA A N 1
ATOM 693 C CA . ALA A 1 88 ? 11.469 -2.508 2.207 1 94.5 88 ALA A CA 1
ATOM 694 C C . ALA A 1 88 ? 11.594 -1.003 2.426 1 94.5 88 ALA A C 1
ATOM 696 O O . ALA A 1 88 ? 10.82 -0.223 1.863 1 94.5 88 ALA A O 1
ATOM 697 N N . GLY A 1 89 ? 12.547 -0.586 3.281 1 92.88 89 GLY A N 1
ATOM 698 C CA . GLY A 1 89 ? 12.797 0.831 3.496 1 92.88 89 GLY A CA 1
ATOM 699 C C . GLY A 1 89 ? 12.18 1.358 4.777 1 92.88 89 GLY A C 1
ATOM 700 O O . GLY A 1 89 ? 12.133 2.57 4.996 1 92.88 89 GLY A O 1
ATOM 701 N N . GLN A 1 90 ? 11.688 0.474 5.605 1 94.5 90 GLN A N 1
ATOM 702 C CA . GLN A 1 90 ? 11.109 0.908 6.871 1 94.5 90 GLN A CA 1
ATOM 703 C C . GLN A 1 90 ? 12.195 1.411 7.824 1 94.5 90 GLN A C 1
ATOM 705 O O . GLN A 1 90 ? 13.086 0.655 8.211 1 94.5 90 GLN A O 1
ATOM 710 N N . THR A 1 91 ? 12.023 2.664 8.164 1 93.25 91 THR A N 1
ATOM 711 C CA . THR A 1 91 ? 12.984 3.223 9.102 1 93.25 91 THR A CA 1
ATOM 712 C C . THR A 1 91 ? 12.32 3.543 10.438 1 93.25 91 THR A C 1
ATOM 714 O O . THR A 1 91 ? 12.992 3.645 11.469 1 93.25 91 THR A O 1
ATOM 717 N N . VAL A 1 92 ? 11.039 3.816 10.422 1 95.12 92 VAL A N 1
ATOM 718 C CA . VAL A 1 92 ? 10.25 3.992 11.641 1 95.12 92 VAL A CA 1
ATOM 719 C C . VAL A 1 92 ? 9.664 2.652 12.07 1 95.12 92 VAL A C 1
ATOM 721 O O . VAL A 1 92 ? 8.945 2.006 11.297 1 95.12 92 VAL A O 1
ATOM 724 N N . HIS A 1 93 ? 9.945 2.227 13.258 1 94.75 93 HIS A N 1
ATOM 725 C CA . HIS A 1 93 ? 9.555 0.9 13.719 1 94.75 93 HIS A CA 1
ATOM 726 C C . HIS A 1 93 ? 8.094 0.876 14.164 1 94.75 93 HIS A C 1
ATOM 728 O O . HIS A 1 93 ? 7.793 0.511 15.305 1 94.75 93 HIS A O 1
ATOM 734 N N . HIS A 1 94 ? 7.277 1.197 13.312 1 97.81 94 HIS A N 1
ATOM 735 C CA . HIS A 1 94 ? 5.828 1.216 13.484 1 97.81 94 HIS A CA 1
ATOM 736 C C . HIS A 1 94 ? 5.117 1.134 12.133 1 97.81 94 HIS A C 1
ATOM 738 O O . HIS A 1 94 ? 5.418 1.904 11.219 1 97.81 94 HIS A O 1
ATOM 744 N N . VAL A 1 95 ? 4.219 0.169 12.031 1 98.44 95 VAL A N 1
ATOM 745 C CA . VAL A 1 95 ? 3.451 0.02 10.797 1 98.44 95 VAL A CA 1
ATOM 746 C C . VAL A 1 95 ? 2.781 1.346 10.445 1 98.44 95 VAL A C 1
ATOM 748 O O . VAL A 1 95 ? 2.16 1.982 11.297 1 98.44 95 VAL A O 1
ATOM 751 N N . HIS A 1 96 ? 2.953 1.834 9.227 1 98.5 96 HIS A N 1
ATOM 752 C CA . HIS A 1 96 ? 2.252 3.025 8.758 1 98.5 96 HIS A CA 1
ATOM 753 C C . HIS A 1 96 ? 2.033 2.982 7.25 1 98.5 96 HIS A C 1
ATOM 755 O O . HIS A 1 96 ? 2.844 2.414 6.52 1 98.5 96 HIS A O 1
ATOM 761 N N . VAL A 1 97 ? 0.929 3.533 6.883 1 98.75 97 VAL A N 1
ATOM 762 C CA . VAL A 1 97 ? 0.542 3.584 5.477 1 98.75 97 VAL A CA 1
ATOM 763 C C . VAL A 1 97 ? 0.781 4.988 4.926 1 98.75 97 VAL A C 1
ATOM 765 O O . VAL A 1 97 ? 0.313 5.977 5.5 1 98.75 97 VAL A O 1
ATOM 768 N N . HIS A 1 98 ? 1.533 5.078 3.859 1 98.38 98 HIS A N 1
ATOM 769 C CA . HIS A 1 98 ? 1.705 6.316 3.107 1 98.38 98 HIS A CA 1
ATOM 770 C C . HIS A 1 98 ? 0.551 6.535 2.137 1 98.38 98 HIS A C 1
ATOM 772 O O . HIS A 1 98 ? 0.21 5.641 1.358 1 98.38 98 HIS A O 1
ATOM 778 N N . ILE A 1 99 ? -0.032 7.641 2.201 1 98.75 99 ILE A N 1
ATOM 779 C CA . ILE A 1 99 ? -1.058 8.039 1.244 1 98.75 99 ILE A CA 1
ATOM 780 C C . ILE A 1 99 ? -0.588 9.273 0.47 1 98.75 99 ILE A C 1
ATOM 782 O O . ILE A 1 99 ? -0.337 10.328 1.059 1 98.75 99 ILE A O 1
ATOM 786 N N . LEU A 1 100 ? -0.46 9.133 -0.85 1 98 100 LEU A N 1
ATOM 787 C CA . LEU A 1 100 ? 0.047 10.211 -1.689 1 98 100 LEU A CA 1
ATOM 788 C C . LEU A 1 100 ? -0.945 10.547 -2.797 1 98 100 LEU A C 1
ATOM 790 O O . LEU A 1 100 ? -1.094 9.789 -3.756 1 98 100 LEU A O 1
ATOM 794 N N . PRO A 1 101 ? -1.641 11.672 -2.711 1 98.31 101 PRO A N 1
ATOM 795 C CA . PRO A 1 101 ? -2.42 12.102 -3.873 1 98.31 101 PRO A CA 1
ATOM 796 C C . PRO A 1 101 ? -1.551 12.375 -5.098 1 98.31 101 PRO A C 1
ATOM 798 O O . PRO A 1 101 ? -0.487 12.992 -4.977 1 98.31 101 PRO A O 1
ATOM 801 N N . ARG A 1 102 ? -2.043 11.828 -6.199 1 97.56 102 ARG A N 1
ATOM 802 C CA . ARG A 1 102 ? -1.307 11.969 -7.453 1 97.56 102 ARG A CA 1
ATOM 803 C C . ARG A 1 102 ? -2.094 12.805 -8.461 1 97.56 102 ARG A C 1
ATOM 805 O O . ARG A 1 102 ? -3.326 12.766 -8.469 1 97.56 102 ARG A O 1
ATOM 812 N N . ARG A 1 103 ? -1.404 13.539 -9.266 1 95.75 103 ARG A N 1
ATOM 813 C CA . ARG A 1 103 ? -2 14.297 -10.359 1 95.75 103 ARG A CA 1
ATOM 814 C C . AR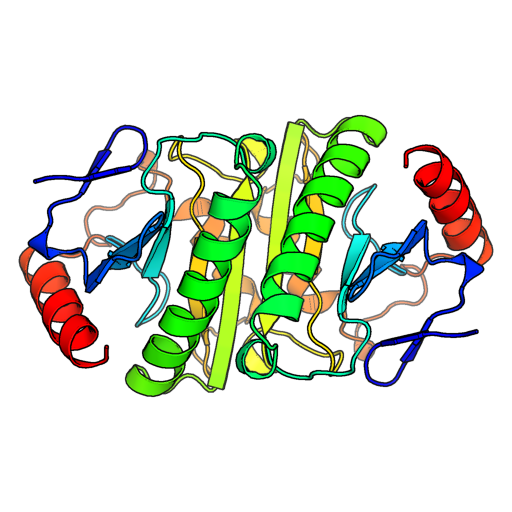G A 1 103 ? -1.073 14.336 -11.57 1 95.75 103 ARG A C 1
ATOM 816 O O . ARG A 1 103 ? 0.119 14.047 -11.453 1 95.75 103 ARG A O 1
ATOM 823 N N . VAL A 1 104 ? -1.724 14.641 -12.625 1 92.19 104 VAL A N 1
ATOM 824 C CA . VAL A 1 104 ? -0.938 14.727 -13.852 1 92.19 104 VAL A CA 1
ATOM 825 C C . VAL A 1 104 ? 0.215 15.711 -13.656 1 92.19 104 VAL A C 1
ATOM 827 O O . VAL A 1 104 ? 0.013 16.828 -13.18 1 92.19 104 VAL A O 1
ATOM 830 N N . GLY A 1 105 ? 1.413 15.273 -13.891 1 89.31 105 GLY A N 1
ATOM 831 C CA . GLY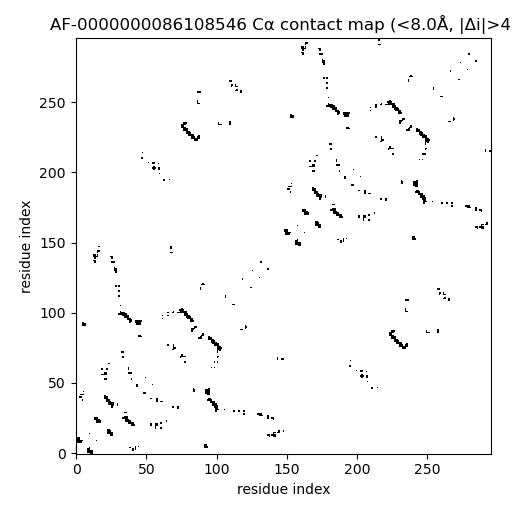 A 1 105 ? 2.553 16.172 -13.906 1 89.31 105 GLY A CA 1
ATOM 832 C C . GLY A 1 105 ? 3.16 16.406 -12.531 1 89.31 105 GLY A C 1
ATOM 833 O O . GLY A 1 105 ? 4.027 17.266 -12.367 1 89.31 105 GLY A O 1
ATOM 834 N N . ASP A 1 106 ? 2.738 15.688 -11.523 1 90.12 106 ASP A N 1
ATOM 835 C CA . ASP A 1 106 ? 3.328 15.875 -10.203 1 90.12 106 ASP A CA 1
ATOM 836 C C . ASP A 1 106 ? 4.797 15.469 -10.195 1 90.12 106 ASP A C 1
ATOM 838 O O . ASP A 1 106 ? 5.57 15.922 -9.352 1 90.12 106 ASP A O 1
ATOM 842 N N . PHE A 1 107 ? 5.195 14.57 -11.055 1 86.25 107 PHE A N 1
ATOM 843 C CA . PHE A 1 107 ? 6.582 14.195 -11.297 1 86.25 107 PHE A CA 1
ATOM 844 C C . PHE A 1 107 ? 6.867 14.125 -12.789 1 86.25 107 PHE A C 1
ATOM 846 O O . PHE A 1 107 ? 5.973 13.836 -13.586 1 86.25 107 PHE A O 1
ATOM 853 N N . GLU A 1 108 ? 8.023 14.43 -13.055 1 82.75 108 GLU A N 1
ATOM 854 C CA . GLU A 1 108 ? 8.43 14.258 -14.445 1 82.75 108 GLU A CA 1
ATOM 855 C C . GLU A 1 108 ? 8.336 12.797 -14.875 1 82.75 108 GLU A C 1
ATOM 857 O O . GLU A 1 108 ? 7.781 12.492 -15.93 1 82.75 108 GLU A O 1
ATOM 862 N N . ARG A 1 109 ? 8.945 12.016 -14.125 1 84.25 109 ARG A N 1
ATOM 863 C CA . ARG A 1 109 ? 8.773 10.57 -14.266 1 84.25 109 ARG A CA 1
ATOM 864 C C . ARG A 1 109 ? 7.922 10.008 -13.133 1 84.25 109 ARG A C 1
ATOM 866 O O . ARG A 1 109 ? 8.211 10.234 -11.953 1 84.25 109 ARG A O 1
ATOM 873 N N . ASN A 1 110 ? 6.953 9.305 -13.453 1 80.12 110 ASN A N 1
ATOM 874 C CA . ASN A 1 110 ? 5.973 8.828 -12.484 1 80.12 110 ASN A CA 1
ATOM 875 C C . ASN A 1 110 ? 6.629 8.023 -11.367 1 80.12 110 ASN A C 1
ATOM 877 O O . ASN A 1 110 ? 6.188 8.07 -10.219 1 80.12 110 ASN A O 1
ATOM 881 N N . ASP A 1 111 ? 7.715 7.312 -11.711 1 76.62 111 ASP A N 1
ATOM 882 C CA . ASP A 1 111 ? 8.336 6.418 -10.742 1 76.62 111 ASP A CA 1
ATOM 883 C C . ASP A 1 111 ? 9.227 7.188 -9.773 1 76.62 111 ASP A C 1
ATOM 885 O O . ASP A 1 111 ? 9.672 6.641 -8.758 1 76.62 111 ASP A O 1
ATOM 889 N N . GLN A 1 112 ? 9.414 8.453 -9.969 1 81.62 112 GLN A N 1
ATOM 890 C CA . GLN A 1 112 ? 10.227 9.273 -9.07 1 81.62 112 GLN A CA 1
ATOM 891 C C . GLN A 1 112 ? 9.648 9.281 -7.66 1 81.62 112 GLN A C 1
ATOM 893 O O . GLN A 1 112 ? 10.391 9.414 -6.684 1 81.62 112 GLN A O 1
ATOM 898 N N . ILE A 1 113 ? 8.383 9.117 -7.582 1 80.44 113 ILE A N 1
ATOM 899 C CA . ILE A 1 113 ? 7.699 9.133 -6.293 1 80.44 113 ILE A CA 1
ATOM 900 C C . ILE A 1 113 ? 8.25 8.023 -5.402 1 80.44 113 ILE A C 1
ATOM 902 O O . ILE A 1 113 ? 8.398 8.203 -4.191 1 80.44 113 ILE A O 1
ATOM 906 N N . TYR A 1 114 ? 8.547 6.988 -5.941 1 79.75 114 TYR A N 1
ATOM 907 C CA . TYR A 1 114 ? 9.008 5.828 -5.188 1 79.75 114 TYR A CA 1
ATOM 908 C C . TYR A 1 114 ? 10.453 5.996 -4.746 1 79.75 114 TYR A C 1
ATOM 910 O O . TYR A 1 114 ? 10.844 5.527 -3.672 1 79.75 114 TYR A O 1
ATOM 918 N N . GLU A 1 115 ? 11.172 6.641 -5.617 1 82 115 GLU A N 1
ATOM 919 C CA . GLU A 1 115 ? 12.516 7.02 -5.199 1 82 115 GLU A CA 1
ATOM 920 C C . GLU A 1 115 ? 12.484 7.938 -3.98 1 82 115 GLU A C 1
ATOM 922 O O . GLU A 1 115 ? 13.242 7.742 -3.029 1 82 115 GLU A O 1
ATOM 927 N N . GLU A 1 116 ? 11.602 8.805 -4.078 1 82.88 116 GLU A N 1
ATOM 928 C CA . GLU A 1 116 ? 11.453 9.75 -2.975 1 82.88 116 GLU A CA 1
ATOM 929 C C . GLU A 1 116 ? 10.945 9.047 -1.716 1 82.88 116 GLU A C 1
ATOM 931 O O . GLU A 1 116 ? 11.414 9.336 -0.61 1 82.88 116 GLU A O 1
ATOM 936 N N . LEU A 1 117 ? 10.062 8.133 -1.844 1 85.62 117 LEU A N 1
ATOM 937 C CA . LEU A 1 117 ? 9.492 7.414 -0.709 1 85.62 117 LEU A CA 1
ATOM 938 C C . LEU A 1 117 ? 10.547 6.566 -0.012 1 85.62 117 LEU A C 1
ATOM 940 O O . LEU A 1 117 ? 10.531 6.434 1.215 1 85.62 117 LEU A O 1
ATOM 944 N N . GLN A 1 118 ? 11.453 5.977 -0.792 1 80.38 118 GLN A N 1
ATOM 945 C CA . GLN A 1 118 ? 12.5 5.109 -0.253 1 80.38 118 GLN A CA 1
ATOM 946 C C . GLN A 1 118 ? 13.406 5.875 0.705 1 80.38 118 GLN A C 1
ATOM 948 O O . GLN A 1 118 ? 13.844 5.332 1.724 1 80.38 118 GLN A O 1
ATOM 953 N N . ASP A 1 119 ? 13.555 7.082 0.359 1 78.81 119 ASP A N 1
ATOM 954 C CA . ASP A 1 119 ? 14.523 7.855 1.129 1 78.81 119 ASP A CA 1
ATOM 955 C C . ASP A 1 119 ? 13.82 8.773 2.127 1 78.81 119 ASP A C 1
ATOM 957 O O . ASP A 1 119 ? 14.477 9.422 2.947 1 78.81 119 ASP A O 1
ATOM 961 N N . HIS A 1 120 ? 12.602 8.789 2.096 1 79.06 120 HIS A N 1
ATOM 962 C CA . HIS A 1 120 ? 11.844 9.844 2.77 1 79.06 120 HIS A CA 1
ATOM 963 C C . HIS A 1 120 ? 11.984 9.734 4.285 1 79.06 120 HIS A C 1
ATOM 965 O O . HIS A 1 120 ? 12.07 10.75 4.977 1 79.06 120 HIS A O 1
ATOM 971 N N . ASP A 1 121 ? 12.047 8.586 4.77 1 73.75 121 ASP A N 1
ATOM 972 C CA . ASP A 1 121 ? 12.047 8.414 6.219 1 73.75 121 ASP A CA 1
ATOM 973 C C . ASP A 1 121 ? 13.469 8.289 6.762 1 73.75 121 ASP A C 1
ATOM 975 O O . ASP A 1 121 ? 13.664 8.148 7.969 1 73.75 121 ASP A O 1
ATOM 979 N N . LYS A 1 122 ? 14.445 8.336 5.727 1 76 122 LYS A N 1
ATOM 980 C CA . LYS A 1 122 ? 15.836 8.234 6.164 1 76 122 LYS A CA 1
ATOM 981 C C . LYS A 1 122 ? 16.344 9.562 6.711 1 76 122 LYS A C 1
ATOM 983 O O . LYS A 1 122 ? 16.234 10.594 6.043 1 76 122 LYS A O 1
ATOM 988 N N . GLU A 1 123 ? 16.688 9.586 7.965 1 63.91 123 GLU A N 1
ATOM 989 C CA . GLU A 1 123 ? 17.141 10.797 8.648 1 63.91 123 GLU A CA 1
ATOM 990 C C . GLU A 1 123 ? 18.406 11.344 8.008 1 63.91 123 GLU A C 1
ATOM 992 O O . GLU A 1 123 ? 18.625 12.555 7.977 1 63.91 123 GLU A O 1
ATOM 997 N N . GLU A 1 124 ? 19.328 10.484 7.707 1 59.88 124 GLU A N 1
ATOM 998 C CA . GLU A 1 124 ? 20.672 10.867 7.301 1 59.88 124 GLU A CA 1
ATOM 999 C C . GLU A 1 124 ? 20.641 11.688 6.008 1 59.88 124 GLU A C 1
ATOM 1001 O O . GLU A 1 124 ? 21.562 12.469 5.746 1 59.88 124 GLU A O 1
ATOM 1006 N N . GLN A 1 125 ? 19.812 11.391 5.195 1 55.44 125 GLN A N 1
ATOM 1007 C CA . GLN A 1 125 ? 19.812 12.094 3.916 1 55.44 125 GLN A CA 1
ATOM 1008 C C . GLN A 1 125 ? 19.078 13.43 4.02 1 55.44 125 GLN A C 1
ATOM 1010 O O . GLN A 1 125 ? 18.891 14.117 3.014 1 55.44 125 GLN A O 1
ATOM 1015 N N . ASP A 1 126 ? 18.719 13.688 5.16 1 53.5 126 ASP A N 1
ATOM 1016 C CA . ASP A 1 126 ? 17.812 14.797 5.469 1 53.5 126 ASP A CA 1
ATOM 1017 C C . ASP A 1 126 ? 18.531 16.141 5.363 1 53.5 126 ASP A C 1
ATOM 1019 O O . ASP A 1 126 ? 19.484 16.406 6.105 1 53.5 126 ASP A O 1
ATOM 1023 N N . THR A 1 127 ? 18.594 16.562 4.176 1 56.25 127 THR A N 1
ATOM 1024 C CA . THR A 1 127 ? 18.875 18 4.227 1 56.25 127 THR A CA 1
ATOM 1025 C C . THR A 1 127 ? 17.734 18.734 4.922 1 56.25 127 THR A C 1
ATOM 1027 O O . THR A 1 127 ? 16.562 18.562 4.562 1 56.25 127 THR A O 1
ATOM 1030 N N . PRO A 1 128 ? 18.062 19.344 6.023 1 57 128 PRO A N 1
ATOM 1031 C CA . PRO A 1 128 ? 17.094 20.094 6.809 1 57 128 PRO A CA 1
ATOM 1032 C C . PRO A 1 128 ? 16.125 20.906 5.934 1 57 128 PRO A C 1
ATOM 1034 O O . PRO A 1 128 ? 14.984 21.141 6.324 1 57 128 PRO A O 1
ATOM 1037 N N . GLN A 1 129 ? 16.594 21.25 4.828 1 54.78 129 GLN A N 1
ATOM 1038 C CA . GLN A 1 129 ? 15.812 22.172 4.008 1 54.78 129 GLN A CA 1
ATOM 1039 C C . GLN A 1 129 ? 14.516 21.516 3.527 1 54.78 129 GLN A C 1
ATOM 1041 O O . GLN A 1 129 ? 13.547 22.203 3.217 1 54.78 129 GLN A O 1
ATOM 1046 N N . LYS A 1 130 ? 14.43 20.156 3.666 1 65.56 130 LYS A N 1
ATOM 1047 C CA . LYS A 1 130 ? 13.227 19.516 3.15 1 65.56 130 LYS A CA 1
ATOM 1048 C C . LYS A 1 130 ? 12.219 19.25 4.266 1 65.56 130 LYS A C 1
ATOM 1050 O O . LYS A 1 130 ? 11.117 18.766 4.012 1 65.56 130 LYS A O 1
ATOM 1055 N N . TRP A 1 131 ? 12.516 19.812 5.359 1 82.5 131 TRP A N 1
ATOM 1056 C CA . TRP A 1 131 ? 11.633 19.594 6.504 1 82.5 131 TRP A CA 1
ATOM 1057 C C . TRP A 1 131 ? 10.719 20.797 6.715 1 82.5 131 TRP A C 1
ATOM 1059 O O . TRP A 1 131 ? 11.172 21.938 6.707 1 82.5 131 TRP A O 1
ATOM 1069 N N . ARG A 1 132 ? 9.484 20.422 6.863 1 90.94 132 ARG A N 1
ATOM 1070 C CA . ARG A 1 132 ? 8.508 21.453 7.184 1 90.94 132 ARG A CA 1
ATOM 1071 C C . ARG A 1 132 ? 8.609 21.859 8.648 1 90.94 132 ARG A C 1
ATOM 1073 O O . ARG A 1 132 ? 9.055 21.078 9.492 1 90.94 132 ARG A O 1
ATOM 1080 N N . SER A 1 133 ? 8.156 23.109 8.812 1 92.62 133 SER A N 1
ATOM 1081 C CA . SER A 1 133 ? 8.07 23.578 10.195 1 92.62 133 SER A CA 1
ATOM 1082 C C . SER A 1 133 ? 6.863 22.969 10.906 1 92.62 133 SER A C 1
ATOM 1084 O O . SER A 1 133 ? 5.91 22.531 10.258 1 92.62 133 SER A O 1
ATOM 1086 N N . GLU A 1 134 ? 6.938 22.969 12.18 1 93.56 134 GLU A N 1
ATOM 1087 C CA . GLU A 1 134 ? 5.809 22.484 12.969 1 93.56 134 GLU A CA 1
ATOM 1088 C C . GLU A 1 134 ? 4.559 23.312 12.711 1 93.56 134 GLU A C 1
ATOM 1090 O O . GLU A 1 134 ? 3.447 22.781 12.672 1 93.56 134 GLU A O 1
ATOM 1095 N N . GLU A 1 135 ? 4.789 24.594 12.578 1 96.06 135 GLU A N 1
ATOM 1096 C CA . GLU A 1 135 ? 3.672 25.5 12.32 1 96.06 135 GLU A CA 1
ATOM 1097 C C . GLU A 1 135 ? 2.973 25.141 11.008 1 96.06 135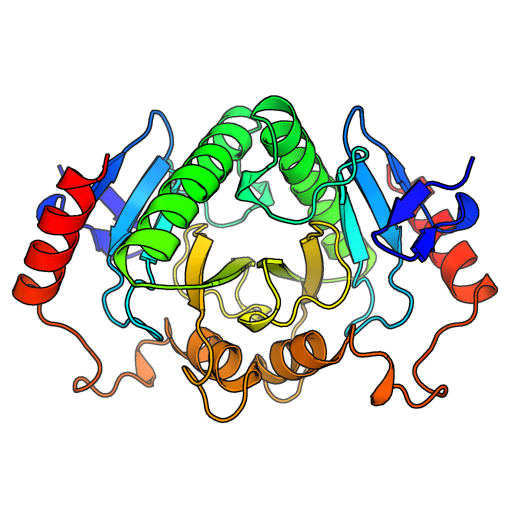 GLU A C 1
ATOM 1099 O O . GLU A 1 135 ? 1.742 25.125 10.938 1 96.06 135 GLU A O 1
ATOM 1104 N N . GLU A 1 136 ? 3.758 24.875 10.016 1 96.56 136 GLU A N 1
ATOM 1105 C CA . GLU A 1 136 ? 3.197 24.469 8.734 1 96.56 136 GLU A CA 1
ATOM 1106 C C . GLU A 1 136 ? 2.414 23.172 8.859 1 96.56 136 GLU A C 1
ATOM 1108 O O . GLU A 1 136 ? 1.328 23.031 8.297 1 96.56 136 GLU A O 1
ATOM 1113 N N . MET A 1 137 ? 2.916 22.297 9.586 1 97.62 137 MET A N 1
ATOM 1114 C CA . MET A 1 137 ? 2.268 21 9.789 1 97.62 137 MET A CA 1
ATOM 1115 C C . MET A 1 137 ? 0.955 21.172 10.547 1 97.62 137 MET A C 1
ATOM 1117 O O . MET A 1 137 ? -0.054 20.562 10.188 1 97.62 137 MET A O 1
ATOM 1121 N N . GLU A 1 138 ? 0.993 21.984 11.562 1 98 138 GLU A N 1
ATOM 1122 C CA . GLU A 1 138 ? -0.2 22.234 12.375 1 98 138 GLU A CA 1
ATOM 1123 C C . GLU A 1 138 ? -1.303 22.891 11.547 1 98 138 GLU A C 1
ATOM 1125 O O . GLU A 1 138 ? -2.48 22.562 11.703 1 98 138 GLU A O 1
ATOM 1130 N N . LYS A 1 139 ? -0.921 23.828 10.703 1 98.06 139 LYS A N 1
ATOM 1131 C CA . LYS A 1 139 ? -1.895 24.484 9.836 1 98.06 139 LYS A CA 1
ATOM 1132 C C . LYS A 1 139 ? -2.551 23.484 8.891 1 98.06 139 LYS A C 1
ATOM 1134 O O . LYS A 1 139 ? -3.773 23.484 8.727 1 98.06 139 LYS A O 1
ATOM 1139 N N . GLU A 1 140 ? -1.735 22.688 8.258 1 98.12 140 GLU A N 1
ATOM 1140 C CA . GLU A 1 140 ? -2.289 21.688 7.348 1 98.12 140 GLU A CA 1
ATOM 1141 C C . GLU A 1 140 ? -3.199 20.719 8.086 1 98.12 140 GLU A C 1
ATOM 1143 O O . GLU A 1 140 ? -4.266 20.344 7.586 1 98.12 140 GLU A O 1
ATOM 1148 N N . ALA A 1 141 ? -2.779 20.266 9.242 1 98.62 141 ALA A N 1
ATOM 1149 C CA . ALA A 1 141 ? -3.588 19.359 10.031 1 98.62 141 ALA A CA 1
ATOM 1150 C C . ALA A 1 141 ? -4.93 19.984 10.398 1 98.62 141 ALA A C 1
ATOM 1152 O O . ALA A 1 141 ? -5.969 19.312 10.344 1 98.62 141 ALA A O 1
ATOM 1153 N N . ALA A 1 142 ? -4.898 21.219 10.797 1 98.62 142 ALA A N 1
ATOM 1154 C CA . ALA A 1 142 ? -6.125 21.922 11.164 1 98.62 142 ALA A CA 1
ATOM 1155 C C . ALA A 1 142 ? -7.09 21.984 9.984 1 98.62 142 ALA A C 1
ATOM 1157 O O . ALA A 1 142 ? -8.297 21.797 10.148 1 98.62 142 ALA A O 1
ATOM 1158 N N . ILE A 1 143 ? -6.578 22.266 8.867 1 98.5 143 ILE A N 1
ATOM 1159 C CA . ILE A 1 143 ? -7.391 22.344 7.656 1 98.5 143 ILE A CA 1
ATOM 1160 C C . ILE A 1 143 ? -8 20.984 7.352 1 98.5 143 ILE A C 1
ATOM 1162 O O . ILE A 1 143 ? -9.195 20.875 7.059 1 98.5 143 ILE A O 1
ATOM 1166 N N . LEU A 1 144 ? -7.203 19.953 7.41 1 98.69 144 LEU A N 1
ATOM 1167 C CA . LEU A 1 144 ? -7.676 18.594 7.102 1 98.69 144 LEU A CA 1
ATOM 1168 C C . LEU A 1 144 ? -8.711 18.141 8.125 1 98.69 144 LEU A C 1
ATOM 1170 O O . LEU A 1 144 ? -9.641 17.406 7.789 1 98.69 144 LEU A O 1
ATOM 1174 N N . ARG A 1 145 ? -8.555 18.547 9.398 1 98.5 145 ARG A N 1
ATOM 1175 C CA . ARG A 1 145 ? -9.516 18.188 10.438 1 98.5 145 ARG A CA 1
ATOM 1176 C C . ARG A 1 145 ? -10.922 18.641 10.062 1 98.5 145 ARG A C 1
ATOM 1178 O O . ARG A 1 145 ? -11.898 17.953 10.352 1 98.5 145 ARG A O 1
ATOM 1185 N N . GLU A 1 146 ? -10.977 19.688 9.383 1 98.19 146 GLU A N 1
ATOM 1186 C CA . GLU A 1 146 ? -12.266 20.266 9.008 1 98.19 146 GLU A CA 1
ATOM 1187 C C . GLU A 1 146 ? -12.953 19.422 7.926 1 98.19 146 GLU A C 1
ATOM 1189 O O . GLU A 1 146 ? -14.148 19.594 7.664 1 98.19 146 GLU A O 1
ATOM 1194 N N . CYS A 1 147 ? -12.258 18.547 7.332 1 97.75 147 CYS A N 1
ATOM 1195 C CA . CYS A 1 147 ? -12.789 17.75 6.234 1 97.75 147 CYS A CA 1
ATOM 1196 C C . CYS A 1 147 ? -13.422 16.469 6.75 1 97.75 147 CYS A C 1
ATOM 1198 O O . CYS A 1 147 ? -13.969 15.688 5.973 1 97.75 147 CYS A O 1
ATOM 1200 N N . PHE A 1 148 ? -13.352 16.281 7.992 1 97 148 PHE A N 1
ATOM 1201 C CA . PHE A 1 148 ? -13.898 15.055 8.57 1 97 148 PHE A CA 1
ATOM 1202 C C . PHE A 1 148 ? -15.078 15.375 9.484 1 97 148 PHE A C 1
ATOM 1204 O O . PHE A 1 148 ? -15.992 14.562 9.625 1 97 148 PHE A O 1
ATOM 1211 N N . MET B 1 1 ? -14.375 -21.484 -12.32 1 74.19 1 MET B N 1
ATOM 1212 C CA . MET B 1 1 ? -14.805 -20.359 -13.148 1 74.19 1 MET B CA 1
ATOM 1213 C C . MET B 1 1 ? -13.773 -19.234 -13.109 1 74.19 1 MET B C 1
ATOM 1215 O O . MET B 1 1 ? -13.055 -19.062 -12.117 1 74.19 1 MET B O 1
ATOM 1219 N N . SER B 1 2 ? -13.531 -18.594 -14.203 1 85.44 2 SER B N 1
ATOM 1220 C CA . SER B 1 2 ? -12.547 -17.516 -14.336 1 85.44 2 SER B CA 1
ATOM 1221 C C . SER B 1 2 ? -12.953 -16.281 -13.531 1 85.44 2 SER B C 1
ATOM 1223 O O . SER B 1 2 ? -14.148 -16.047 -13.312 1 85.44 2 SER B O 1
ATOM 1225 N N . LEU B 1 3 ? -12.047 -15.672 -12.977 1 92.31 3 LEU B N 1
ATOM 1226 C CA . LEU B 1 3 ? -12.281 -14.438 -12.242 1 92.31 3 LEU B CA 1
ATOM 1227 C C . LEU B 1 3 ? -11.859 -13.227 -13.062 1 92.31 3 LEU B C 1
ATOM 1229 O O . LEU B 1 3 ? -10.953 -13.312 -13.883 1 92.31 3 LEU B O 1
ATOM 1233 N N . ARG B 1 4 ? -12.531 -12.18 -12.828 1 93.31 4 ARG B N 1
ATOM 1234 C CA . ARG B 1 4 ? -12.242 -10.977 -13.586 1 93.31 4 ARG B CA 1
ATOM 1235 C C . ARG B 1 4 ? -11.203 -10.109 -12.875 1 93.31 4 ARG B C 1
ATOM 1237 O O . ARG B 1 4 ? -11.266 -9.945 -11.656 1 93.31 4 ARG B O 1
ATOM 1244 N N . PHE B 1 5 ? -10.266 -9.594 -13.703 1 95.94 5 PHE B N 1
ATOM 1245 C CA . PHE B 1 5 ? -9.234 -8.664 -13.281 1 95.94 5 PHE B CA 1
ATOM 1246 C C . PHE B 1 5 ? -9.117 -7.5 -14.266 1 95.94 5 PHE B C 1
ATOM 1248 O O . PHE B 1 5 ? -8.242 -7.496 -15.133 1 95.94 5 PHE B O 1
ATOM 1255 N N . GLY B 1 6 ? -10.055 -6.531 -13.945 1 94.56 6 GLY B N 1
ATOM 1256 C CA . GLY B 1 6 ? -10.195 -5.488 -14.953 1 94.56 6 GLY B CA 1
ATOM 1257 C C . GLY B 1 6 ? -10.57 -6.023 -16.312 1 94.56 6 GLY B C 1
ATOM 1258 O O . GLY B 1 6 ? -11.547 -6.758 -16.453 1 94.56 6 GLY B O 1
ATOM 1259 N N . GLN B 1 7 ? -9.82 -5.707 -17.297 1 91.69 7 GLN B N 1
ATOM 1260 C CA . GLN B 1 7 ? -10.055 -6.117 -18.672 1 91.69 7 GLN B CA 1
ATOM 1261 C C . GLN B 1 7 ? -9.508 -7.52 -18.938 1 91.69 7 GLN B C 1
ATOM 1263 O O . GLN B 1 7 ? -9.609 -8.039 -20.047 1 91.69 7 GLN B O 1
ATOM 1268 N N . HIS B 1 8 ? -8.977 -8.18 -17.922 1 92.06 8 HIS B N 1
ATOM 1269 C CA . HIS B 1 8 ? -8.383 -9.5 -18.062 1 92.06 8 HIS B CA 1
ATOM 1270 C C . HIS B 1 8 ? -9.219 -10.562 -17.359 1 92.06 8 HIS B C 1
ATOM 1272 O O . HIS B 1 8 ? -9.977 -10.25 -16.438 1 92.06 8 HIS B O 1
ATOM 1278 N N . LEU B 1 9 ? -9.055 -11.75 -17.875 1 93.69 9 LEU B N 1
ATOM 1279 C CA . LEU B 1 9 ? -9.594 -12.93 -17.203 1 93.69 9 LEU B CA 1
ATOM 1280 C C . LEU B 1 9 ? -8.484 -13.719 -16.516 1 93.69 9 LEU B C 1
ATOM 1282 O O . LEU B 1 9 ? -7.418 -13.922 -17.094 1 93.69 9 LEU B O 1
ATOM 1286 N N . ILE B 1 10 ? -8.758 -14.078 -15.297 1 95.69 10 ILE B N 1
ATOM 1287 C CA . ILE B 1 10 ? -7.789 -14.844 -14.523 1 95.69 10 ILE B CA 1
ATOM 1288 C C . ILE B 1 10 ? -8.25 -16.297 -14.398 1 95.69 10 ILE B C 1
ATOM 1290 O O . ILE B 1 10 ? -9.328 -16.562 -13.867 1 95.69 10 ILE B O 1
ATOM 1294 N N . LYS B 1 11 ? -7.43 -17.203 -14.914 1 95.62 11 LYS B N 1
ATOM 1295 C CA . LYS B 1 11 ? -7.742 -18.625 -14.812 1 95.62 11 LYS B CA 1
ATOM 1296 C C . LYS B 1 11 ? -7.668 -19.094 -13.367 1 95.62 11 LYS B C 1
ATOM 1298 O O . LYS B 1 11 ? -6.781 -18.688 -12.609 1 95.62 11 LYS B O 1
ATOM 1303 N N . PRO B 1 12 ? -8.555 -19.969 -13.023 1 96.44 12 PRO B N 1
ATOM 1304 C CA . PRO B 1 12 ? -8.531 -20.5 -11.664 1 96.44 12 PRO B CA 1
ATOM 1305 C C . PRO B 1 12 ? -7.203 -21.172 -11.312 1 96.44 12 PRO B C 1
ATOM 1307 O O . PRO B 1 12 ? -6.801 -21.188 -10.148 1 96.44 12 PRO B O 1
ATOM 1310 N N . SER B 1 13 ? -6.488 -21.656 -12.266 1 97.06 13 SER B N 1
ATOM 1311 C CA . SER B 1 13 ? -5.266 -22.406 -12.031 1 97.06 13 SER B CA 1
ATOM 1312 C C . SER B 1 13 ? -4.148 -21.516 -11.516 1 97.06 13 SER B C 1
ATOM 1314 O O . SER B 1 13 ? -3.168 -22 -10.945 1 97.06 13 SER B O 1
ATOM 1316 N N . VAL B 1 14 ? -4.324 -20.203 -11.695 1 98 14 VAL B N 1
ATOM 1317 C CA . VAL B 1 14 ? -3.248 -19.312 -11.25 1 98 14 VAL B CA 1
ATOM 1318 C C . VAL B 1 14 ? -3.676 -18.578 -9.977 1 98 14 VAL B C 1
ATOM 1320 O O . VAL B 1 14 ? -2.941 -17.734 -9.469 1 98 14 VAL B O 1
ATOM 1323 N N . VAL B 1 15 ? -4.879 -18.875 -9.547 1 98.62 15 VAL B N 1
ATOM 1324 C CA . VAL B 1 15 ? -5.371 -18.375 -8.266 1 98.62 15 VAL B CA 1
ATOM 1325 C C . VAL B 1 15 ? -4.961 -19.344 -7.152 1 98.62 15 VAL B C 1
ATOM 1327 O O . VAL B 1 15 ? -5.18 -20.562 -7.262 1 98.62 15 VAL B O 1
ATOM 1330 N N . PHE B 1 16 ? -4.371 -18.797 -6.074 1 98.81 16 PHE B N 1
ATOM 1331 C CA . PHE B 1 16 ? -3.881 -19.734 -5.078 1 98.81 16 PHE B CA 1
ATOM 1332 C C . PHE B 1 16 ? -4.621 -19.562 -3.758 1 98.81 16 PHE B C 1
ATOM 1334 O O . PHE B 1 16 ? -4.48 -20.391 -2.85 1 98.81 16 PHE B O 1
ATOM 1341 N N . PHE B 1 17 ? -5.402 -18.562 -3.631 1 98.81 17 PHE B N 1
ATOM 1342 C CA . PHE B 1 17 ? -6.195 -18.344 -2.424 1 98.81 17 PHE B CA 1
ATOM 1343 C C . PHE B 1 17 ? -7.457 -17.547 -2.736 1 98.81 17 PHE B C 1
ATOM 1345 O O . PHE B 1 17 ? -7.43 -16.641 -3.561 1 98.81 17 PHE B O 1
ATOM 1352 N N . ARG B 1 18 ? -8.531 -17.906 -2.107 1 98.31 18 ARG B N 1
ATOM 1353 C CA . ARG B 1 18 ? -9.789 -17.172 -2.219 1 98.31 18 ARG B CA 1
ATOM 1354 C C . ARG B 1 18 ? -10.461 -17.031 -0.857 1 98.31 18 ARG B C 1
ATOM 1356 O O . ARG B 1 18 ? -10.578 -18 -0.108 1 98.31 18 ARG B O 1
ATOM 1363 N N . SER B 1 19 ? -10.758 -15.836 -0.511 1 98.38 19 SER B N 1
ATOM 1364 C CA . SER B 1 19 ? -11.586 -15.57 0.66 1 98.38 19 SER B CA 1
ATOM 1365 C C . SER B 1 19 ? -13.047 -15.344 0.265 1 98.38 19 SER B C 1
ATOM 1367 O O . SER B 1 19 ? -13.453 -15.695 -0.843 1 98.38 19 SER B O 1
ATOM 1369 N N . GLU B 1 20 ? -13.828 -14.844 1.198 1 98.25 20 GLU B N 1
ATOM 1370 C CA . GLU B 1 20 ? -15.234 -14.586 0.916 1 98.25 20 GLU B CA 1
ATOM 1371 C C . GLU B 1 20 ? -15.398 -13.484 -0.126 1 98.25 20 GLU B C 1
ATOM 1373 O O . GLU B 1 20 ? -16.328 -13.531 -0.942 1 98.25 20 GLU B O 1
ATOM 1378 N N . LEU B 1 21 ? -14.492 -12.492 -0.105 1 98.75 21 LEU B N 1
ATOM 1379 C CA . LEU B 1 21 ? -14.734 -11.328 -0.945 1 98.75 21 LEU B CA 1
ATOM 1380 C C . LEU B 1 21 ? -13.484 -10.977 -1.754 1 98.75 21 LEU B C 1
ATOM 1382 O O . LEU B 1 21 ? -13.461 -9.953 -2.439 1 98.75 21 LEU B O 1
ATOM 1386 N N . SER B 1 22 ? -12.375 -11.797 -1.691 1 98.81 22 SER B N 1
ATOM 1387 C CA . SER B 1 22 ? -11.133 -11.477 -2.381 1 98.81 22 SER B CA 1
ATOM 1388 C C . SER B 1 22 ? -10.477 -12.734 -2.945 1 98.81 22 SER B C 1
ATOM 1390 O O . SER B 1 22 ? -10.867 -13.852 -2.605 1 98.81 22 SER B O 1
ATOM 1392 N N . PHE B 1 23 ? -9.562 -12.5 -3.846 1 98.81 23 PHE B N 1
ATOM 1393 C CA . PHE B 1 23 ? -8.75 -13.602 -4.34 1 98.81 23 PHE B CA 1
ATOM 1394 C C . PHE B 1 23 ? -7.316 -13.156 -4.578 1 98.81 23 PHE B C 1
ATOM 1396 O O . PHE B 1 23 ? -7.055 -11.969 -4.777 1 98.81 23 PHE B O 1
ATOM 1403 N N . ALA B 1 24 ? -6.418 -14.133 -4.453 1 98.88 24 ALA B N 1
ATOM 1404 C CA . ALA B 1 24 ? -4.984 -13.938 -4.648 1 98.88 24 ALA B CA 1
ATOM 1405 C C . ALA B 1 24 ? -4.457 -14.812 -5.781 1 98.88 24 ALA B C 1
ATOM 1407 O O . ALA B 1 24 ? -4.828 -15.977 -5.898 1 98.88 24 ALA B O 1
ATOM 1408 N N . PHE B 1 25 ? -3.635 -14.227 -6.625 1 98.62 25 PHE B N 1
ATOM 1409 C CA . PHE B 1 25 ? -3.117 -14.992 -7.758 1 98.62 25 PHE B CA 1
ATOM 1410 C C . PHE B 1 25 ? -1.693 -14.562 -8.094 1 98.62 25 PHE B C 1
ATOM 1412 O O . PHE B 1 25 ? -1.246 -13.492 -7.676 1 98.62 25 PHE B O 1
ATOM 1419 N N . VAL B 1 26 ? -0.963 -15.422 -8.742 1 98.38 26 VAL B N 1
ATOM 1420 C CA . VAL B 1 26 ? 0.441 -15.18 -9.062 1 98.38 26 VAL B CA 1
ATOM 1421 C C . VAL B 1 26 ? 0.549 -14.164 -10.188 1 98.38 26 VAL B C 1
ATOM 1423 O O . VAL B 1 26 ? -0.335 -14.078 -11.047 1 98.38 26 VAL B O 1
ATOM 1426 N N . ASN B 1 27 ? 1.536 -13.453 -10.094 1 94.69 27 ASN B N 1
ATOM 1427 C CA . ASN B 1 27 ? 1.77 -12.383 -11.062 1 94.69 27 ASN B CA 1
ATOM 1428 C C . ASN B 1 27 ? 2.41 -12.914 -12.344 1 94.69 27 ASN B C 1
ATOM 1430 O O . ASN B 1 27 ? 3.285 -13.781 -12.289 1 94.69 27 ASN B O 1
ATOM 1434 N N . ARG B 1 28 ? 1.967 -12.406 -13.438 1 92.38 28 ARG B N 1
ATOM 1435 C CA . ARG B 1 28 ? 2.484 -12.844 -14.734 1 92.38 28 ARG B CA 1
ATOM 1436 C C . ARG B 1 28 ? 3.902 -12.328 -14.953 1 92.38 28 ARG B C 1
ATOM 1438 O O . ARG B 1 28 ? 4.723 -13 -15.586 1 92.38 28 ARG B O 1
ATOM 1445 N N . LYS B 1 29 ? 4.195 -11.148 -14.516 1 91.94 29 LYS B N 1
ATOM 1446 C CA . LYS B 1 29 ? 5.508 -10.523 -14.633 1 91.94 29 LYS B CA 1
ATOM 1447 C C . LYS B 1 29 ? 6.031 -10.07 -13.273 1 91.94 29 LYS B C 1
ATOM 1449 O O . LYS B 1 29 ? 6.152 -8.867 -13.023 1 91.94 29 LYS B O 1
ATOM 1454 N N . PRO B 1 30 ? 6.422 -11.023 -12.508 1 94.12 30 PRO B N 1
ATOM 1455 C CA . PRO B 1 30 ? 6.859 -10.656 -11.164 1 94.12 30 PRO B CA 1
ATOM 1456 C C . PRO B 1 30 ? 8.133 -9.812 -11.172 1 94.12 30 PRO B C 1
ATOM 1458 O O . PRO B 1 30 ? 9.062 -10.102 -11.922 1 94.12 30 PRO B O 1
ATOM 1461 N N . VAL B 1 31 ? 8.141 -8.789 -10.344 1 92.81 31 VAL B N 1
ATOM 1462 C CA . VAL B 1 31 ? 9.289 -7.898 -10.188 1 92.81 31 VAL B CA 1
ATOM 1463 C C . VAL B 1 31 ? 10.359 -8.578 -9.336 1 92.81 31 VAL B C 1
ATOM 1465 O O . VAL B 1 31 ? 11.555 -8.383 -9.562 1 92.81 31 VAL B O 1
ATOM 1468 N N . VAL B 1 32 ? 9.922 -9.312 -8.305 1 94.62 32 VAL B N 1
ATOM 1469 C CA . VAL B 1 32 ? 10.742 -10.148 -7.441 1 94.62 32 VAL B CA 1
ATOM 1470 C C . VAL B 1 32 ? 10.078 -11.516 -7.25 1 94.62 32 VAL B C 1
ATOM 1472 O O . VAL B 1 32 ? 8.875 -11.656 -7.461 1 94.62 32 VAL B O 1
ATOM 1475 N N . PRO B 1 33 ? 10.945 -12.523 -6.91 1 94.94 33 PRO B N 1
ATOM 1476 C CA . PRO B 1 33 ? 10.305 -13.805 -6.574 1 94.94 33 PRO B CA 1
ATOM 1477 C C . PRO B 1 33 ? 9.242 -13.664 -5.492 1 94.94 33 PRO B C 1
ATOM 1479 O O . PRO B 1 33 ? 9.492 -13.055 -4.445 1 94.94 33 PRO B O 1
ATOM 1482 N N . GLY B 1 34 ? 8.031 -14.148 -5.77 1 97.38 34 GLY B N 1
ATOM 1483 C CA . GLY B 1 34 ? 6.965 -14.117 -4.781 1 97.38 34 GLY B CA 1
ATOM 1484 C C . GLY B 1 34 ? 6.086 -12.883 -4.895 1 97.38 34 GLY B C 1
ATOM 1485 O O . GLY B 1 34 ? 5.16 -12.703 -4.098 1 97.38 34 GLY B O 1
ATOM 1486 N N . HIS B 1 35 ? 6.352 -12 -5.914 1 97.88 35 HIS B N 1
ATOM 1487 C CA . HIS B 1 35 ? 5.457 -10.883 -6.199 1 97.88 35 HIS B CA 1
ATOM 1488 C C . HIS B 1 35 ? 4.082 -11.375 -6.641 1 97.88 35 HIS B C 1
ATOM 1490 O O . HIS B 1 35 ? 3.947 -11.977 -7.711 1 97.88 35 HIS B O 1
ATOM 1496 N N . VAL B 1 36 ? 3.068 -11.133 -5.836 1 98.75 36 VAL B N 1
ATOM 1497 C CA . VAL B 1 36 ? 1.722 -11.625 -6.117 1 98.75 36 VAL B CA 1
ATOM 1498 C C . VAL B 1 36 ? 0.724 -10.469 -6.008 1 98.75 36 VAL B C 1
ATOM 1500 O O . VAL B 1 36 ? 1.079 -9.375 -5.578 1 98.75 36 VAL B O 1
ATOM 1503 N N . LEU B 1 37 ? -0.533 -10.797 -6.422 1 98.69 37 LEU B N 1
ATOM 1504 C CA . LEU B 1 37 ? -1.599 -9.805 -6.41 1 98.69 37 LEU B CA 1
ATOM 1505 C C . LEU B 1 37 ? -2.799 -10.297 -5.609 1 98.69 37 LEU B C 1
ATOM 1507 O O . LEU B 1 37 ? -3.1 -11.5 -5.613 1 98.69 37 LEU B O 1
ATOM 1511 N N . VAL B 1 38 ? -3.412 -9.398 -4.91 1 98.88 38 VAL B N 1
ATOM 1512 C CA . VAL B 1 38 ? -4.691 -9.656 -4.254 1 98.88 38 VAL B CA 1
ATOM 1513 C C . VAL B 1 38 ? -5.715 -8.617 -4.703 1 98.88 38 VAL B C 1
ATOM 1515 O O . VAL B 1 38 ? -5.414 -7.426 -4.766 1 98.88 38 VAL B O 1
ATOM 1518 N N . CYS B 1 39 ? -6.898 -9.008 -5.027 1 98.25 39 CYS B N 1
ATOM 1519 C CA . CYS B 1 39 ? -7.93 -8.055 -5.441 1 98.25 39 CYS B CA 1
ATOM 1520 C C . CYS B 1 39 ? -9.312 -8.531 -5.008 1 98.25 39 CYS B C 1
ATOM 1522 O O . CYS B 1 39 ? -9.5 -9.703 -4.684 1 98.25 39 CYS B O 1
ATOM 1524 N N . PRO B 1 40 ? -10.289 -7.598 -4.859 1 98.69 40 PRO B N 1
ATOM 1525 C CA . PRO B 1 40 ? -11.672 -7.984 -4.551 1 98.69 40 PRO B CA 1
ATOM 1526 C C . PRO B 1 40 ? -12.305 -8.828 -5.656 1 98.69 40 PRO B C 1
ATOM 1528 O O . PRO B 1 40 ? -11.922 -8.719 -6.82 1 98.69 40 PRO B O 1
ATOM 1531 N N . LEU B 1 41 ? -13.273 -9.648 -5.23 1 98.19 41 LEU B N 1
ATOM 1532 C CA . LEU B 1 41 ? -14.023 -10.438 -6.207 1 98.19 41 LEU B CA 1
ATOM 1533 C C . LEU B 1 41 ? -14.891 -9.539 -7.078 1 98.19 41 LEU B C 1
ATOM 1535 O O . LEU B 1 41 ? -14.961 -9.727 -8.297 1 98.19 41 LEU B O 1
ATOM 1539 N N . ARG B 1 42 ? -15.562 -8.594 -6.414 1 97.75 42 ARG B N 1
ATOM 1540 C CA . ARG B 1 42 ? -16.391 -7.668 -7.168 1 97.75 42 ARG B CA 1
ATOM 1541 C C . ARG B 1 42 ? -15.547 -6.656 -7.93 1 97.75 42 ARG B C 1
ATOM 1543 O O . ARG B 1 42 ? -14.664 -6.02 -7.352 1 97.75 42 ARG B O 1
ATOM 1550 N N . PRO B 1 43 ? -15.805 -6.492 -9.18 1 96.75 43 PRO B N 1
ATOM 1551 C CA . PRO B 1 43 ? -15.07 -5.461 -9.914 1 96.75 43 PRO B CA 1
ATOM 1552 C C . PRO B 1 43 ? -15.203 -4.078 -9.289 1 96.75 43 PRO B C 1
ATOM 1554 O O . PRO B 1 43 ? -16.312 -3.658 -8.93 1 96.75 43 PRO B O 1
ATOM 1557 N N . ALA B 1 44 ? -14.148 -3.459 -9.094 1 98.12 44 ALA B N 1
ATOM 1558 C CA . ALA B 1 44 ? -14.047 -2.094 -8.586 1 98.12 44 ALA B CA 1
ATOM 1559 C C . ALA B 1 44 ? -12.812 -1.389 -9.156 1 98.12 44 ALA B C 1
ATOM 1561 O O . ALA B 1 44 ? -11.695 -1.901 -9.055 1 98.12 44 ALA B O 1
ATOM 1562 N N . ASN B 1 45 ? -12.984 -0.289 -9.672 1 97.88 45 ASN B N 1
ATOM 1563 C CA . ASN B 1 45 ? -11.891 0.404 -10.352 1 97.88 45 ASN B CA 1
ATOM 1564 C C . ASN B 1 45 ? -11.039 1.19 -9.359 1 97.88 45 ASN B C 1
ATOM 1566 O O . ASN B 1 45 ? -9.82 1.298 -9.531 1 97.88 45 ASN B O 1
ATOM 1570 N N . ARG B 1 46 ? -11.75 1.83 -8.438 1 98.62 46 ARG B N 1
ATOM 1571 C CA . ARG B 1 46 ? -11.078 2.711 -7.488 1 98.62 46 ARG B CA 1
ATOM 1572 C C . ARG B 1 46 ? -11.266 2.217 -6.055 1 98.62 46 ARG B C 1
ATOM 1574 O O . ARG B 1 46 ? -12.297 1.631 -5.727 1 98.62 46 ARG B O 1
ATOM 1581 N N . PHE B 1 47 ? -10.234 2.5 -5.23 1 98.88 47 PHE B N 1
ATOM 1582 C CA . PHE B 1 47 ? -10.219 2.102 -3.828 1 98.88 47 PHE B CA 1
ATOM 1583 C C . PHE B 1 47 ? -11.453 2.625 -3.105 1 98.88 47 PHE B C 1
ATOM 1585 O O . PHE B 1 47 ? -12.016 1.939 -2.25 1 98.88 47 PHE B O 1
ATOM 1592 N N . ARG B 1 48 ? -11.945 3.793 -3.453 1 98.69 48 ARG B N 1
ATOM 1593 C CA . ARG B 1 48 ? -13.078 4.449 -2.807 1 98.69 48 ARG B CA 1
ATOM 1594 C C . ARG B 1 48 ? -14.375 3.688 -3.068 1 98.69 48 ARG B C 1
ATOM 1596 O O . ARG B 1 48 ? -15.375 3.902 -2.383 1 98.69 48 ARG B O 1
ATOM 1603 N N . GLU B 1 49 ? -14.406 2.824 -3.998 1 98.75 49 GLU B N 1
ATOM 1604 C CA . GLU B 1 49 ? -15.617 2.104 -4.387 1 98.75 49 GLU B CA 1
ATOM 1605 C C . GLU B 1 49 ? -15.836 0.881 -3.502 1 98.75 49 GLU B C 1
ATOM 1607 O O . GLU B 1 49 ? -16.906 0.274 -3.529 1 98.75 49 GLU B O 1
ATOM 1612 N N . LEU B 1 50 ? -14.836 0.503 -2.709 1 98.81 50 LEU B N 1
ATOM 1613 C CA . LEU B 1 50 ? -14.945 -0.697 -1.888 1 98.81 50 LEU B CA 1
ATOM 1614 C C . LEU B 1 50 ? -15.836 -0.442 -0.673 1 98.81 50 LEU B C 1
ATOM 1616 O O . LEU B 1 50 ? -15.773 0.629 -0.067 1 98.81 50 LEU B O 1
ATOM 1620 N N . ARG B 1 51 ? -16.641 -1.418 -0.366 1 98.62 51 ARG B N 1
ATOM 1621 C CA . ARG B 1 51 ? -17.453 -1.389 0.847 1 98.62 51 ARG B CA 1
ATOM 1622 C C . ARG B 1 51 ? -16.641 -1.802 2.064 1 98.62 51 ARG B C 1
ATOM 1624 O O . ARG B 1 51 ? -15.609 -2.469 1.93 1 98.62 51 ARG B O 1
ATOM 1631 N N . PRO B 1 52 ? -17.109 -1.428 3.25 1 98.19 52 PRO B N 1
ATOM 1632 C CA . PRO B 1 52 ? -16.344 -1.721 4.461 1 98.19 52 PRO B CA 1
ATOM 1633 C C . PRO B 1 52 ? -16 -3.205 4.605 1 98.19 52 PRO B C 1
ATOM 1635 O O . PRO B 1 52 ? -14.883 -3.555 4.988 1 98.19 52 PRO B O 1
ATOM 1638 N N . GLU B 1 53 ? -16.953 -4.031 4.285 1 98.5 53 GLU B N 1
ATOM 1639 C CA . GLU B 1 53 ? -16.703 -5.469 4.402 1 98.5 53 GLU B CA 1
ATOM 1640 C C . GLU B 1 53 ? -15.656 -5.93 3.391 1 98.5 53 GLU B C 1
ATOM 1642 O O . GLU B 1 53 ? -14.883 -6.855 3.662 1 98.5 53 GLU B O 1
ATOM 1647 N N . GLU B 1 54 ? -15.609 -5.336 2.195 1 98.81 54 GLU B N 1
ATOM 1648 C CA . GLU B 1 54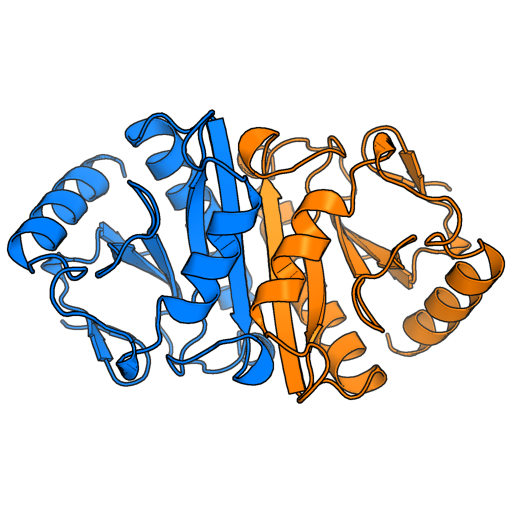 ? -14.617 -5.656 1.176 1 98.81 54 GLU B CA 1
ATOM 1649 C C . GLU B 1 54 ? -13.227 -5.195 1.599 1 98.81 54 GLU B C 1
ATOM 1651 O O . GLU B 1 54 ? -12.234 -5.895 1.369 1 98.81 54 GLU B O 1
ATOM 1656 N N . ILE B 1 55 ? -13.188 -4.012 2.217 1 98.81 55 ILE B N 1
ATOM 1657 C CA . ILE B 1 55 ? -11.914 -3.482 2.701 1 98.81 55 ILE B CA 1
ATOM 1658 C C . ILE B 1 55 ? -11.344 -4.41 3.77 1 98.81 55 ILE B C 1
ATOM 1660 O O . ILE B 1 55 ? -10.172 -4.793 3.705 1 98.81 55 ILE B O 1
ATOM 1664 N N . SER B 1 56 ? -12.18 -4.734 4.711 1 98.75 56 SER B N 1
ATOM 1665 C CA . SER B 1 56 ? -11.758 -5.617 5.789 1 98.75 56 SER B CA 1
ATOM 1666 C C . SER B 1 56 ? -11.273 -6.961 5.25 1 98.75 56 SER B C 1
ATOM 1668 O O . SER B 1 56 ? -10.211 -7.449 5.641 1 98.75 56 SER B O 1
ATOM 1670 N N . ASP B 1 57 ? -12.055 -7.543 4.387 1 98.88 57 ASP B N 1
ATOM 1671 C CA . ASP B 1 57 ? -11.703 -8.844 3.822 1 98.88 57 ASP B CA 1
ATOM 1672 C C . ASP B 1 57 ? -10.438 -8.75 2.977 1 98.88 57 ASP B C 1
ATOM 1674 O O . ASP B 1 57 ? -9.57 -9.617 3.053 1 98.88 57 ASP B O 1
ATOM 1678 N N . LEU B 1 58 ? -10.336 -7.719 2.166 1 98.94 58 LEU B N 1
ATOM 1679 C CA . LEU B 1 58 ? -9.203 -7.539 1.271 1 98.94 58 LEU B CA 1
ATOM 1680 C C . LEU B 1 58 ? -7.895 -7.473 2.057 1 98.94 58 LEU B C 1
ATOM 1682 O O . LEU B 1 58 ? -6.957 -8.219 1.769 1 98.94 58 LEU B O 1
ATOM 1686 N N . PHE B 1 59 ? -7.848 -6.723 3.086 1 98.94 59 PHE B N 1
ATOM 1687 C CA . PHE B 1 59 ? -6.562 -6.496 3.73 1 98.94 59 PHE B CA 1
ATOM 1688 C C . PHE B 1 59 ? -6.281 -7.57 4.777 1 98.94 59 PHE B C 1
ATOM 1690 O O . PHE B 1 59 ? -5.129 -7.801 5.141 1 98.94 59 PHE B O 1
ATOM 1697 N N . SER B 1 60 ? -7.32 -8.195 5.262 1 98.88 60 SER B N 1
ATOM 1698 C CA . SER B 1 60 ? -7.066 -9.43 6.004 1 98.88 60 SER B CA 1
ATOM 1699 C C . SER B 1 60 ? -6.438 -10.492 5.113 1 98.88 60 SER B C 1
ATOM 1701 O O . SER B 1 60 ? -5.531 -11.211 5.539 1 98.88 60 SER B O 1
ATOM 1703 N N . THR B 1 61 ? -6.945 -10.594 3.893 1 98.94 61 THR B N 1
ATOM 1704 C CA . THR B 1 61 ? -6.371 -11.508 2.91 1 98.94 61 THR B CA 1
ATOM 1705 C C . THR B 1 61 ? -4.945 -11.102 2.561 1 98.94 61 THR B C 1
ATOM 1707 O O . THR B 1 61 ? -4.055 -11.953 2.475 1 98.94 61 THR B O 1
ATOM 1710 N N . VAL B 1 62 ? -4.703 -9.812 2.385 1 98.94 62 VAL B N 1
ATOM 1711 C CA . VAL B 1 62 ? -3.369 -9.297 2.086 1 98.94 62 VAL B CA 1
ATOM 1712 C C . VAL B 1 62 ? -2.396 -9.703 3.191 1 98.94 62 VAL B C 1
ATOM 1714 O O . VAL B 1 62 ? -1.285 -10.164 2.912 1 98.94 62 VAL B O 1
ATOM 1717 N N . GLN B 1 63 ? -2.83 -9.547 4.465 1 98.94 63 GLN B N 1
ATOM 1718 C CA . GLN B 1 63 ? -1.939 -9.914 5.562 1 98.94 63 GLN B CA 1
ATOM 1719 C C . GLN B 1 63 ? -1.601 -11.398 5.523 1 98.94 63 GLN B C 1
ATOM 1721 O O . GLN B 1 63 ? -0.439 -11.781 5.684 1 98.94 63 GLN B O 1
ATOM 1726 N N . ARG B 1 64 ? -2.607 -12.211 5.34 1 98.81 64 ARG B N 1
ATOM 1727 C CA . ARG B 1 64 ? -2.404 -13.656 5.285 1 98.81 64 ARG B CA 1
ATOM 1728 C C . ARG B 1 64 ? -1.46 -14.031 4.148 1 98.81 64 ARG B C 1
ATOM 1730 O O . ARG B 1 64 ? -0.503 -14.781 4.352 1 98.81 64 ARG B O 1
ATOM 1737 N N . VAL B 1 65 ? -1.718 -13.555 2.967 1 98.94 65 VAL B N 1
ATOM 1738 C CA . VAL B 1 65 ? -0.931 -13.844 1.773 1 98.94 65 VAL B CA 1
ATOM 1739 C C . VAL B 1 65 ? 0.495 -13.328 1.957 1 98.94 65 VAL B C 1
ATOM 1741 O O . VAL B 1 65 ? 1.459 -14.016 1.617 1 98.94 65 VAL B O 1
ATOM 1744 N N . ALA B 1 66 ? 0.603 -12.117 2.494 1 98.94 66 ALA B N 1
ATOM 1745 C CA . ALA B 1 66 ? 1.911 -11.508 2.723 1 98.94 66 ALA B CA 1
ATOM 1746 C C . ALA B 1 66 ? 2.771 -12.383 3.631 1 98.94 66 ALA B C 1
ATOM 1748 O O . ALA B 1 66 ? 3.957 -12.586 3.361 1 98.94 66 ALA B O 1
ATOM 1749 N N . ASN B 1 67 ? 2.172 -12.867 4.684 1 98.69 67 ASN B N 1
ATOM 1750 C CA . ASN B 1 67 ? 2.9 -13.742 5.598 1 98.69 67 ASN B CA 1
ATOM 1751 C C . ASN B 1 67 ? 3.408 -14.992 4.887 1 98.69 67 ASN B C 1
ATOM 1753 O O . ASN B 1 67 ? 4.547 -15.414 5.098 1 98.69 67 ASN B O 1
ATOM 1757 N N . VAL B 1 68 ? 2.578 -15.57 4.094 1 98.81 68 VAL B N 1
ATOM 1758 C CA . VAL B 1 68 ? 2.904 -16.812 3.393 1 98.81 68 VAL B CA 1
ATOM 1759 C C . VAL B 1 68 ? 4.043 -16.562 2.404 1 98.81 68 VAL B C 1
ATOM 1761 O O . VAL B 1 68 ? 5.047 -17.266 2.41 1 98.81 68 VAL B O 1
ATOM 1764 N N . VAL B 1 69 ? 3.951 -15.516 1.551 1 98.75 69 VAL B N 1
ATOM 1765 C CA . VAL B 1 69 ? 4.938 -15.344 0.488 1 98.75 69 VAL B CA 1
ATOM 1766 C C . VAL B 1 69 ? 6.254 -14.844 1.079 1 98.75 69 VAL B C 1
ATOM 1768 O O . VAL B 1 69 ? 7.328 -15.172 0.577 1 98.75 69 VAL B O 1
ATOM 1771 N N . GLU B 1 70 ? 6.168 -14.008 2.156 1 98.62 70 GLU B N 1
ATOM 1772 C CA . GLU B 1 70 ? 7.402 -13.602 2.822 1 98.62 70 GLU B CA 1
ATOM 1773 C C . GLU B 1 70 ? 8.195 -14.812 3.307 1 98.62 70 GLU B C 1
ATOM 1775 O O . GLU B 1 70 ? 9.398 -14.922 3.047 1 98.62 70 GLU B O 1
ATOM 1780 N N . SER B 1 71 ? 7.52 -15.68 4 1 98.12 71 SER B N 1
ATOM 1781 C CA . SER B 1 71 ? 8.164 -16.875 4.547 1 98.12 71 SER B CA 1
ATOM 1782 C C . SER B 1 71 ? 8.602 -17.812 3.439 1 98.12 71 SER B C 1
ATOM 1784 O O . SER B 1 71 ? 9.75 -18.266 3.412 1 98.12 71 SER B O 1
ATOM 1786 N N . HIS B 1 72 ? 7.754 -18.172 2.508 1 98.19 72 HIS B N 1
ATOM 1787 C CA . HIS B 1 72 ? 7.984 -19.172 1.474 1 98.19 72 HIS B CA 1
ATOM 1788 C C . HIS B 1 72 ? 9.156 -18.781 0.578 1 98.19 72 HIS B C 1
ATOM 1790 O O . HIS B 1 72 ? 9.906 -19.656 0.118 1 98.19 72 HIS B O 1
ATOM 1796 N N . PHE B 1 73 ? 9.336 -17.531 0.306 1 97.69 73 PHE B N 1
ATOM 1797 C CA . PHE B 1 73 ? 10.352 -17.094 -0.645 1 97.69 73 PHE B CA 1
ATOM 1798 C C . PHE B 1 73 ? 11.555 -16.5 0.081 1 97.69 73 PHE B C 1
ATOM 1800 O O . PHE B 1 73 ? 12.383 -15.828 -0.532 1 97.69 73 PHE B O 1
ATOM 1807 N N . GLY B 1 74 ? 11.562 -16.656 1.427 1 96.94 74 GLY B N 1
ATOM 1808 C CA . GLY B 1 74 ? 12.719 -16.266 2.217 1 96.94 74 GLY B CA 1
ATOM 1809 C C . GLY B 1 74 ? 12.875 -14.766 2.344 1 96.94 74 GLY B C 1
ATOM 1810 O O . GLY B 1 74 ? 14 -14.258 2.361 1 96.94 74 GLY B O 1
ATOM 1811 N N . GLY B 1 75 ? 11.781 -14.062 2.281 1 97.5 75 GLY B N 1
ATOM 1812 C CA . GLY B 1 75 ? 11.828 -12.625 2.498 1 97.5 75 GLY B CA 1
ATOM 1813 C C . GLY B 1 75 ? 12.008 -12.25 3.957 1 97.5 75 GLY B C 1
ATOM 1814 O O . GLY B 1 75 ? 11.734 -13.055 4.852 1 97.5 75 GLY B O 1
ATOM 1815 N N . THR B 1 76 ? 12.484 -11 4.164 1 97.88 76 THR B N 1
ATOM 1816 C CA . THR B 1 76 ? 12.602 -10.477 5.516 1 97.88 76 THR B CA 1
ATOM 1817 C C . THR B 1 76 ? 11.82 -9.172 5.66 1 97.88 76 THR B C 1
ATOM 1819 O O . THR B 1 76 ? 11.789 -8.578 6.742 1 97.88 76 THR B O 1
ATOM 1822 N N . SER B 1 77 ? 11.242 -8.734 4.625 1 98.31 77 SER B N 1
ATOM 1823 C CA . SER B 1 77 ? 10.422 -7.531 4.555 1 98.31 77 SER B CA 1
ATOM 1824 C C . SER B 1 77 ? 9.359 -7.648 3.465 1 98.31 77 SER B C 1
ATOM 1826 O O . SER B 1 77 ? 9.336 -8.625 2.717 1 98.31 77 SER B O 1
ATOM 1828 N N . LEU B 1 78 ? 8.461 -6.754 3.428 1 98.38 78 LEU B N 1
ATOM 1829 C CA . LEU B 1 78 ? 7.406 -6.715 2.418 1 98.38 78 LEU B CA 1
ATOM 1830 C C . LEU B 1 78 ? 7.188 -5.293 1.914 1 98.38 78 LEU B C 1
ATOM 1832 O O . LEU B 1 78 ? 7.141 -4.348 2.705 1 98.38 78 LEU B O 1
ATOM 1836 N N . THR B 1 79 ? 7.152 -5.105 0.61 1 96.94 79 THR B N 1
ATOM 1837 C CA . THR B 1 79 ? 6.531 -3.934 0.006 1 96.94 79 THR B CA 1
ATOM 1838 C C . THR B 1 79 ? 5.086 -4.23 -0.388 1 96.94 79 THR B C 1
ATOM 1840 O O . THR B 1 79 ? 4.828 -5.156 -1.159 1 96.94 79 THR B O 1
ATOM 1843 N N . ILE B 1 80 ? 4.133 -3.543 0.186 1 98.06 80 ILE B N 1
ATOM 1844 C CA . ILE B 1 80 ? 2.713 -3.654 -0.126 1 98.06 80 ILE B CA 1
ATOM 1845 C C . ILE B 1 80 ? 2.215 -2.35 -0.742 1 98.06 80 ILE B C 1
ATOM 1847 O O . ILE B 1 80 ? 2.354 -1.28 -0.143 1 98.06 80 ILE B O 1
ATOM 1851 N N . SER B 1 81 ? 1.653 -2.418 -1.928 1 96.81 81 SER B N 1
ATOM 1852 C CA . SER B 1 81 ? 1.369 -1.172 -2.631 1 96.81 81 SER B CA 1
ATOM 1853 C C . SER B 1 81 ? 0.08 -1.273 -3.438 1 96.81 81 SER B C 1
ATOM 1855 O O . SER B 1 81 ? -0.244 -2.338 -3.969 1 96.81 81 SER B O 1
ATOM 1857 N N . LEU B 1 82 ? -0.594 -0.256 -3.525 1 97.38 82 LEU B N 1
ATOM 1858 C CA . LEU B 1 82 ? -1.808 -0.076 -4.312 1 97.38 82 LEU B CA 1
ATOM 1859 C C . LEU B 1 82 ? -1.698 1.156 -5.203 1 97.38 82 LEU B C 1
ATOM 1861 O O . LEU B 1 82 ? -1.484 2.266 -4.711 1 97.38 82 LEU B O 1
ATOM 1865 N N . GLN B 1 83 ? -1.714 0.982 -6.512 1 96.56 83 GLN B N 1
ATOM 1866 C CA . GLN B 1 83 ? -1.82 2.053 -7.496 1 96.56 83 GLN B CA 1
ATOM 1867 C C . GLN B 1 83 ? -3.279 2.348 -7.836 1 96.56 83 GLN B C 1
ATOM 1869 O O . GLN B 1 83 ? -3.895 1.632 -8.633 1 96.56 83 GLN B O 1
ATOM 1874 N N . ASP B 1 84 ? -3.811 3.432 -7.316 1 97.94 84 ASP B N 1
ATOM 1875 C CA . ASP B 1 84 ? -5.238 3.717 -7.422 1 97.94 84 ASP B CA 1
ATOM 1876 C C . ASP B 1 84 ? -5.496 4.875 -8.383 1 97.94 84 ASP B C 1
ATOM 1878 O O . ASP B 1 84 ? -5.605 6.027 -7.957 1 97.94 84 ASP B O 1
ATOM 1882 N N . GLY B 1 85 ? -5.676 4.574 -9.656 1 96.94 85 GLY B N 1
ATOM 1883 C CA . GLY B 1 85 ? -5.887 5.582 -10.688 1 96.94 85 GLY B CA 1
ATOM 1884 C C . GLY B 1 85 ? -4.727 5.688 -11.656 1 96.94 85 GLY B C 1
ATOM 1885 O O . GLY B 1 85 ? -3.625 5.215 -11.375 1 96.94 85 GLY B O 1
ATOM 1886 N N . PRO B 1 86 ? -4.98 6.316 -12.797 1 94.44 86 PRO B N 1
ATOM 1887 C CA . PRO B 1 86 ? -4.012 6.328 -13.898 1 94.44 86 PRO B CA 1
ATOM 1888 C C . PRO B 1 86 ? -2.719 7.055 -13.539 1 94.44 86 PRO B C 1
ATOM 1890 O O . PRO B 1 86 ? -1.632 6.617 -13.93 1 94.44 86 PRO B O 1
ATOM 1893 N N . GLU B 1 87 ? -2.814 8.133 -12.789 1 94.56 87 GLU B N 1
ATOM 1894 C CA . GLU B 1 87 ? -1.633 8.938 -12.484 1 94.56 87 GLU B CA 1
ATOM 1895 C C . GLU B 1 87 ? -0.758 8.25 -11.438 1 94.56 87 GLU B C 1
ATOM 1897 O O . GLU B 1 87 ? 0.393 8.641 -11.234 1 94.56 87 GLU B O 1
ATOM 1902 N N . ALA B 1 88 ? -1.317 7.246 -10.828 1 94.56 88 ALA B N 1
ATOM 1903 C CA . ALA B 1 88 ? -0.519 6.441 -9.906 1 94.56 88 ALA B CA 1
ATOM 1904 C C . ALA B 1 88 ? 0.053 5.211 -10.609 1 94.56 88 ALA B C 1
ATOM 1906 O O . ALA B 1 88 ? 0.753 4.406 -9.992 1 94.56 88 ALA B O 1
ATOM 1907 N N . GLY B 1 89 ? -0.28 5.047 -11.906 1 92.94 89 GLY B N 1
ATOM 1908 C CA . GLY B 1 89 ? 0.276 3.951 -12.688 1 92.94 89 GLY B CA 1
ATOM 1909 C C . GLY B 1 89 ? -0.69 2.795 -12.867 1 92.94 89 GLY B C 1
ATOM 1910 O O . GLY B 1 89 ? -0.3 1.718 -13.32 1 92.94 89 GLY B O 1
ATOM 1911 N N . GLN B 1 90 ? -1.921 2.986 -12.484 1 94.5 90 GLN B N 1
ATOM 1912 C CA . GLN B 1 90 ? -2.912 1.931 -12.664 1 94.5 90 GLN B CA 1
ATOM 1913 C C . GLN B 1 90 ? -3.24 1.725 -14.141 1 94.5 90 GLN B C 1
ATOM 1915 O O . GLN B 1 90 ? -3.738 2.637 -14.805 1 94.5 90 GLN B O 1
ATOM 1920 N N . THR B 1 91 ? -2.977 0.518 -14.555 1 93.19 91 THR B N 1
ATOM 1921 C CA . THR B 1 91 ? -3.297 0.215 -15.945 1 93.19 91 THR B CA 1
ATOM 1922 C C . THR B 1 91 ? -4.41 -0.824 -16.031 1 93.19 91 THR B C 1
ATOM 1924 O O . THR B 1 91 ? -5.078 -0.946 -17.062 1 93.19 91 THR B O 1
ATOM 1927 N N . VAL B 1 92 ? -4.543 -1.655 -15.023 1 95.12 92 VAL B N 1
ATOM 1928 C CA . VAL B 1 92 ? -5.66 -2.59 -14.914 1 95.12 92 VAL B CA 1
ATOM 1929 C C . VAL B 1 92 ? -6.805 -1.937 -14.141 1 95.12 92 VAL B C 1
ATOM 1931 O O . VAL B 1 92 ? -6.625 -1.491 -13.008 1 95.12 92 VAL B O 1
ATOM 1934 N N . HIS B 1 93 ? -7.953 -1.865 -14.719 1 94.81 93 HIS B N 1
ATOM 1935 C CA . HIS B 1 93 ? -9.078 -1.137 -14.141 1 94.81 93 HIS B CA 1
ATOM 1936 C C . HIS B 1 93 ? -9.781 -1.967 -13.07 1 94.81 93 HIS B C 1
ATOM 1938 O O . HIS B 1 93 ? -10.984 -2.211 -13.156 1 94.81 93 HIS B O 1
ATOM 1944 N N . HIS B 1 94 ? -9.07 -2.332 -12.133 1 97.81 94 HIS B N 1
ATOM 1945 C CA . HIS B 1 94 ? -9.516 -3.1 -10.977 1 97.81 94 HIS B CA 1
ATOM 1946 C C . HIS B 1 94 ? -8.57 -2.92 -9.797 1 97.81 94 HIS B C 1
ATOM 1948 O O . HIS B 1 94 ? -7.355 -3.086 -9.938 1 97.81 94 HIS B O 1
ATOM 1954 N N . VAL B 1 95 ? -9.141 -2.537 -8.664 1 98.44 95 VAL B N 1
ATOM 1955 C CA . VAL B 1 95 ? -8.336 -2.373 -7.461 1 98.44 95 VAL B CA 1
ATOM 1956 C C . VAL B 1 95 ? -7.543 -3.648 -7.195 1 98.44 95 VAL B C 1
ATOM 1958 O O . VAL B 1 95 ? -8.094 -4.75 -7.23 1 98.44 95 VAL B O 1
ATOM 1961 N N . HIS B 1 96 ? -6.234 -3.543 -7.008 1 98.5 96 HIS B N 1
ATOM 1962 C CA . HIS B 1 96 ? -5.418 -4.691 -6.625 1 98.5 96 HIS B CA 1
ATOM 1963 C C . HIS B 1 96 ? -4.203 -4.254 -5.809 1 98.5 96 HIS B C 1
ATOM 1965 O O . HIS B 1 96 ? -3.68 -3.156 -6.008 1 98.5 96 HIS B O 1
ATOM 1971 N N . VAL B 1 97 ? -3.867 -5.113 -4.91 1 98.75 97 VAL B N 1
ATOM 1972 C CA . VAL B 1 97 ? -2.732 -4.871 -4.027 1 98.75 97 VAL B CA 1
ATOM 1973 C C . VAL B 1 97 ? -1.538 -5.711 -4.477 1 98.75 97 VAL B C 1
ATOM 1975 O O . VAL B 1 97 ? -1.652 -6.926 -4.641 1 98.75 97 VAL B O 1
ATOM 1978 N N . HIS B 1 98 ? -0.426 -5.055 -4.703 1 98.38 98 HIS B N 1
ATOM 1979 C CA . HIS B 1 98 ? 0.845 -5.723 -4.957 1 98.38 98 HIS B CA 1
ATOM 1980 C C . HIS B 1 98 ? 1.522 -6.129 -3.654 1 98.38 98 HIS B C 1
ATOM 1982 O O . HIS B 1 98 ? 1.675 -5.309 -2.746 1 98.38 98 HIS B O 1
ATOM 1988 N N . ILE B 1 99 ? 1.876 -7.332 -3.564 1 98.75 99 ILE B N 1
ATOM 1989 C CA . ILE B 1 99 ? 2.658 -7.828 -2.436 1 98.75 99 ILE B CA 1
ATOM 1990 C C . ILE B 1 99 ? 4.012 -8.336 -2.93 1 98.75 99 ILE B C 1
ATOM 1992 O O . ILE B 1 99 ? 4.074 -9.266 -3.742 1 98.75 99 ILE B O 1
ATOM 1996 N N . LEU B 1 100 ? 5.09 -7.711 -2.447 1 98 100 LEU B N 1
ATOM 1997 C CA . LEU B 1 100 ? 6.434 -8.062 -2.895 1 98 100 LEU B CA 1
ATOM 1998 C C . LEU B 1 100 ? 7.32 -8.438 -1.711 1 98 100 LEU B C 1
ATOM 2000 O O . LEU B 1 100 ? 7.727 -7.566 -0.936 1 98 100 LEU B O 1
ATOM 2004 N N . PRO B 1 101 ? 7.641 -9.711 -1.527 1 98.31 101 PRO B N 1
ATOM 2005 C CA . PRO B 1 101 ? 8.664 -10.047 -0.535 1 98.31 101 PRO B CA 1
ATOM 2006 C C . PRO B 1 101 ? 10.031 -9.438 -0.864 1 98.31 101 PRO B C 1
ATOM 2008 O O . PRO B 1 101 ? 10.453 -9.461 -2.021 1 98.31 101 PRO B O 1
ATOM 2011 N N . ARG B 1 102 ? 10.586 -8.859 0.182 1 97.56 102 ARG B N 1
ATOM 2012 C CA . ARG B 1 102 ? 11.875 -8.195 0.023 1 97.56 102 ARG B CA 1
ATOM 2013 C C . ARG B 1 102 ? 12.961 -8.914 0.822 1 97.56 102 ARG B C 1
ATOM 2015 O O . ARG B 1 102 ? 12.688 -9.477 1.883 1 97.56 102 ARG B O 1
ATOM 2022 N N . ARG B 1 103 ? 14.156 -8.906 0.327 1 95.81 103 ARG B N 1
ATOM 2023 C CA . ARG B 1 103 ? 15.32 -9.445 1.024 1 95.81 103 ARG B CA 1
ATOM 2024 C C . ARG B 1 103 ? 16.562 -8.617 0.719 1 95.81 103 ARG B C 1
ATOM 2026 O O . ARG B 1 103 ? 16.578 -7.848 -0.239 1 95.81 103 ARG B O 1
ATOM 2033 N N . VAL B 1 104 ? 17.469 -8.812 1.594 1 92.38 104 VAL B N 1
ATOM 2034 C CA . VAL B 1 104 ? 18.719 -8.094 1.397 1 92.38 104 VAL B CA 1
ATOM 2035 C C . VAL B 1 104 ? 19.281 -8.398 0.007 1 92.38 104 VAL B C 1
ATOM 2037 O O . VAL B 1 104 ? 19.359 -9.555 -0.4 1 92.38 104 VAL B O 1
ATOM 2040 N N . GLY B 1 105 ? 19.516 -7.391 -0.753 1 89.31 105 GLY B N 1
ATOM 2041 C CA . GLY B 1 105 ? 20.219 -7.562 -2.018 1 89.31 105 GLY B CA 1
ATOM 2042 C C . GLY B 1 105 ? 19.281 -7.906 -3.168 1 89.31 105 GLY B C 1
ATOM 2043 O O . GLY B 1 105 ? 19.734 -8.234 -4.262 1 89.31 105 GLY B O 1
ATOM 2044 N N . ASP B 1 106 ? 18 -7.875 -2.99 1 90.12 106 ASP B N 1
ATOM 2045 C CA . ASP B 1 106 ? 17.094 -8.18 -4.098 1 90.12 106 ASP B CA 1
ATOM 2046 C C . ASP B 1 106 ? 17.203 -7.137 -5.203 1 90.12 106 ASP B C 1
ATOM 2048 O O . ASP B 1 106 ? 16.891 -7.41 -6.359 1 90.12 106 ASP B O 1
ATOM 2052 N N . PHE B 1 107 ? 17.562 -5.926 -4.879 1 86.31 107 PHE B N 1
ATOM 2053 C CA . PHE B 1 107 ? 17.906 -4.867 -5.824 1 86.31 107 PHE B CA 1
ATOM 2054 C C . PHE B 1 107 ? 19.188 -4.164 -5.422 1 86.31 107 PHE B C 1
ATOM 2056 O O . PHE B 1 107 ? 19.531 -4.102 -4.238 1 86.31 107 PHE B O 1
ATOM 2063 N N . GLU B 1 108 ? 19.812 -3.77 -6.395 1 82.75 108 GLU B N 1
ATOM 2064 C CA . GLU B 1 108 ? 20.984 -2.963 -6.102 1 82.75 108 GLU B CA 1
ATOM 2065 C C . GLU B 1 108 ? 20.609 -1.687 -5.352 1 82.75 108 GLU B C 1
ATOM 2067 O O . GLU B 1 108 ? 21.234 -1.345 -4.348 1 82.75 108 GLU B O 1
ATOM 2072 N N . ARG B 1 109 ? 19.734 -1.021 -5.91 1 84.19 109 ARG B N 1
ATOM 2073 C CA . ARG B 1 109 ? 19.109 0.105 -5.223 1 84.19 109 ARG B CA 1
ATOM 2074 C C . ARG B 1 109 ? 17.688 -0.238 -4.781 1 84.19 109 ARG B C 1
ATOM 2076 O O . ARG B 1 109 ? 16.859 -0.674 -5.59 1 84.19 109 ARG B O 1
ATOM 2083 N N . ASN B 1 110 ? 17.391 -0.033 -3.6 1 79.88 110 ASN B N 1
ATOM 2084 C CA . ASN B 1 110 ? 16.125 -0.453 -3.008 1 79.88 110 ASN B CA 1
ATOM 2085 C C . ASN B 1 110 ? 14.938 0.136 -3.756 1 79.88 110 ASN B C 1
ATOM 2087 O O . ASN B 1 110 ? 13.883 -0.5 -3.859 1 79.88 110 ASN B O 1
ATOM 2091 N N . ASP B 1 111 ? 15.133 1.36 -4.289 1 76.44 111 ASP B N 1
ATOM 2092 C CA . ASP B 1 111 ? 14.008 2.051 -4.91 1 76.44 111 ASP B CA 1
ATOM 2093 C C . ASP B 1 111 ? 13.758 1.53 -6.324 1 76.44 111 ASP B C 1
ATOM 2095 O O . ASP B 1 111 ? 12.734 1.849 -6.938 1 76.44 111 ASP B O 1
ATOM 2099 N N . GLN B 1 112 ? 14.586 0.666 -6.832 1 81.69 112 GLN B N 1
ATOM 2100 C CA . GLN B 1 112 ? 14.406 0.1 -8.164 1 81.69 112 GLN B CA 1
ATOM 2101 C C . GLN B 1 112 ? 13.086 -0.665 -8.266 1 81.69 112 GLN B C 1
ATOM 2103 O O . GLN B 1 112 ? 12.492 -0.745 -9.344 1 81.69 112 GLN B O 1
ATOM 2108 N N . ILE B 1 113 ? 12.656 -1.164 -7.168 1 79.5 113 ILE B N 1
ATOM 2109 C CA . ILE B 1 113 ? 11.43 -1.943 -7.133 1 79.5 113 ILE B CA 1
ATOM 2110 C C . ILE B 1 113 ? 10.258 -1.082 -7.602 1 79.5 113 ILE B C 1
ATOM 2112 O O . ILE B 1 113 ? 9.359 -1.565 -8.297 1 79.5 113 ILE B O 1
ATOM 2116 N N . TYR B 1 114 ? 10.266 0.065 -7.27 1 79.69 114 TYR B N 1
ATOM 2117 C CA . TYR B 1 114 ? 9.156 0.962 -7.582 1 79.69 114 TYR B CA 1
ATOM 2118 C C . TYR B 1 114 ? 9.195 1.391 -9.047 1 79.69 114 TYR B C 1
ATOM 2120 O O . TYR B 1 114 ? 8.148 1.596 -9.664 1 79.69 114 TYR B O 1
ATOM 2128 N N . GLU B 1 115 ? 10.414 1.509 -9.484 1 81.81 115 GLU B N 1
ATOM 2129 C CA . GLU B 1 115 ? 10.547 1.729 -10.922 1 81.81 115 GLU B CA 1
ATOM 2130 C C . GLU B 1 115 ? 9.953 0.567 -11.719 1 81.81 115 GLU B C 1
ATOM 2132 O O . GLU B 1 115 ? 9.227 0.781 -12.688 1 81.81 115 GLU B O 1
ATOM 2137 N N . GLU B 1 116 ? 10.258 -0.534 -11.234 1 82.38 116 GLU B N 1
ATOM 2138 C CA . GLU B 1 116 ? 9.742 -1.731 -11.891 1 82.38 116 GLU B CA 1
ATOM 2139 C C . GLU B 1 116 ? 8.227 -1.835 -11.75 1 82.38 116 GLU B C 1
ATOM 2141 O O . GLU B 1 116 ? 7.535 -2.215 -12.695 1 82.38 116 GLU B O 1
ATOM 2146 N N . LEU B 1 117 ? 7.691 -1.485 -10.641 1 85.25 117 LEU B N 1
ATOM 2147 C CA . LEU B 1 117 ? 6.258 -1.565 -10.383 1 85.25 117 LEU B CA 1
ATOM 2148 C C . LEU B 1 117 ? 5.492 -0.597 -11.281 1 85.25 117 LEU B C 1
ATOM 2150 O O . LEU B 1 117 ? 4.387 -0.904 -11.734 1 85.25 117 LEU B O 1
ATOM 2154 N N . GLN B 1 118 ? 6.07 0.584 -11.531 1 80.06 118 GLN B N 1
ATOM 2155 C CA . GLN B 1 118 ? 5.43 1.611 -12.344 1 80.06 118 GLN B CA 1
ATOM 2156 C C . GLN B 1 118 ? 5.176 1.108 -13.766 1 80.06 118 GLN B C 1
ATOM 2158 O O . GLN B 1 118 ? 4.141 1.416 -14.359 1 80.06 118 GLN B O 1
ATOM 2163 N N . ASP B 1 119 ? 6.082 0.323 -14.164 1 78.5 119 ASP B N 1
ATOM 2164 C CA . ASP B 1 119 ? 6 -0.101 -15.555 1 78.5 119 ASP B CA 1
ATOM 2165 C C . ASP B 1 119 ? 5.438 -1.518 -15.664 1 78.5 119 ASP B C 1
ATOM 2167 O O . ASP B 1 119 ? 5.211 -2.018 -16.766 1 78.5 119 ASP B O 1
ATOM 2171 N N . HIS B 1 120 ? 5.207 -2.092 -14.625 1 78.62 120 HIS B N 1
ATOM 2172 C CA . HIS B 1 120 ? 4.965 -3.529 -14.586 1 78.62 120 HIS B CA 1
ATOM 2173 C C . HIS B 1 120 ? 3.656 -3.885 -15.281 1 78.62 120 HIS B C 1
ATOM 2175 O O . HIS B 1 120 ? 3.574 -4.895 -15.984 1 78.62 120 HIS B O 1
ATOM 2181 N N . ASP B 1 121 ? 2.715 -3.092 -15.156 1 72.75 121 ASP B N 1
ATOM 2182 C CA . ASP B 1 121 ? 1.399 -3.447 -15.68 1 72.75 121 ASP B CA 1
ATOM 2183 C C . ASP B 1 121 ? 1.183 -2.854 -17.062 1 72.75 121 ASP B C 1
ATOM 2185 O O . ASP B 1 121 ? 0.131 -3.057 -17.672 1 72.75 121 ASP B O 1
ATOM 2189 N N . LYS B 1 122 ? 2.307 -2.064 -17.516 1 75.31 122 LYS B N 1
ATOM 2190 C CA . LYS B 1 122 ? 2.18 -1.464 -18.828 1 75.31 122 LYS B CA 1
ATOM 2191 C C . LYS B 1 122 ? 2.469 -2.484 -19.922 1 75.31 122 LYS B C 1
ATOM 2193 O O . LYS B 1 122 ? 3.516 -3.135 -19.922 1 75.31 122 LYS B O 1
ATOM 2198 N N . GLU B 1 123 ? 1.488 -2.768 -20.719 1 63.34 123 GLU B N 1
ATOM 2199 C CA . GLU B 1 123 ? 1.595 -3.762 -21.781 1 63.34 123 GLU B CA 1
ATOM 2200 C C . GLU B 1 123 ? 2.66 -3.369 -22.812 1 63.34 123 GLU B C 1
ATOM 2202 O O . GLU B 1 123 ? 3.334 -4.23 -23.375 1 63.34 123 GLU B O 1
ATOM 2207 N N . GLU B 1 124 ? 2.678 -2.115 -23.188 1 59.22 124 GLU B N 1
ATOM 2208 C CA . GLU B 1 124 ? 3.48 -1.648 -24.312 1 59.22 124 GLU B CA 1
ATOM 2209 C C . GLU B 1 124 ? 4.969 -1.863 -24.062 1 59.22 124 GLU B C 1
ATOM 2211 O O . GLU B 1 124 ? 5.758 -1.976 -25 1 59.22 124 GLU B O 1
ATOM 2216 N N . GLN B 1 125 ? 5.359 -1.703 -22.938 1 54.97 125 GLN B N 1
ATOM 2217 C CA . GLN B 1 125 ? 6.793 -1.821 -22.688 1 54.97 125 GLN B CA 1
ATOM 2218 C C . GLN B 1 125 ? 7.207 -3.281 -22.531 1 54.97 125 GLN B C 1
ATOM 2220 O O . GLN B 1 125 ? 8.367 -3.576 -22.219 1 54.97 125 GLN B O 1
ATOM 2225 N N . ASP B 1 126 ? 6.27 -4.082 -22.688 1 53.5 126 ASP B N 1
ATOM 2226 C CA . ASP B 1 126 ? 6.391 -5.504 -22.391 1 53.5 126 ASP B CA 1
ATOM 2227 C C . ASP B 1 126 ? 7.23 -6.223 -23.438 1 53.5 126 ASP B C 1
ATOM 2229 O O . ASP B 1 126 ? 6.867 -6.242 -24.625 1 53.5 126 ASP B O 1
ATOM 2233 N N . THR B 1 127 ? 8.469 -6.148 -23.219 1 55.66 127 THR B N 1
ATOM 2234 C CA . THR B 1 127 ? 9.148 -7.191 -23.969 1 55.66 127 THR B CA 1
ATOM 2235 C C . THR B 1 127 ? 8.68 -8.578 -23.531 1 55.66 127 THR B C 1
ATOM 2237 O O . THR B 1 127 ? 8.672 -8.883 -22.344 1 55.66 127 THR B O 1
ATOM 2240 N N . PRO B 1 128 ? 8.07 -9.289 -24.469 1 56.94 128 PRO B N 1
ATOM 2241 C CA . PRO B 1 128 ? 7.566 -10.641 -24.188 1 56.94 128 PRO B CA 1
ATOM 2242 C C . PRO B 1 128 ? 8.508 -11.461 -23.312 1 56.94 128 PRO B C 1
ATOM 2244 O O . PRO B 1 128 ? 8.062 -12.336 -22.578 1 56.94 128 PRO B O 1
ATOM 2247 N N . GLN B 1 129 ? 9.711 -11.141 -23.391 1 54.53 129 GLN B N 1
ATOM 2248 C CA . GLN B 1 129 ? 10.703 -11.984 -22.734 1 54.53 129 GLN B CA 1
ATOM 2249 C C . GLN B 1 129 ? 10.555 -11.93 -21.219 1 54.53 129 GLN B C 1
ATOM 2251 O O . GLN B 1 129 ? 10.969 -12.859 -20.516 1 54.53 129 GLN B O 1
ATOM 2256 N N . LYS B 1 130 ? 9.75 -10.953 -20.719 1 65.75 130 LYS B N 1
ATOM 2257 C CA . LYS B 1 130 ? 9.656 -10.844 -19.266 1 65.75 130 LYS B CA 1
ATOM 2258 C C . LYS B 1 130 ? 8.375 -11.5 -18.766 1 65.75 130 LYS B C 1
ATOM 2260 O O . LYS B 1 130 ? 8.148 -11.57 -17.547 1 65.75 130 LYS B O 1
ATOM 2265 N N . TRP B 1 131 ? 7.754 -12.164 -19.641 1 82.44 131 TRP B N 1
ATOM 2266 C CA . TRP B 1 131 ? 6.5 -12.805 -19.266 1 82.44 131 TRP B CA 1
ATOM 2267 C C . TRP B 1 131 ? 6.711 -14.289 -18.969 1 82.44 131 TRP B C 1
ATOM 2269 O O . TRP B 1 131 ? 7.363 -14.992 -19.75 1 82.44 131 TRP B O 1
ATOM 2279 N N . ARG B 1 132 ? 6.137 -14.633 -17.859 1 91 132 ARG B N 1
ATOM 2280 C CA . ARG B 1 132 ? 6.16 -16.047 -17.516 1 91 132 ARG B CA 1
ATOM 2281 C C . ARG B 1 132 ? 5.137 -16.828 -18.328 1 91 132 ARG B C 1
ATOM 2283 O O . ARG B 1 132 ? 4.137 -16.266 -18.781 1 91 132 ARG B O 1
ATOM 2290 N N . SER B 1 133 ? 5.496 -18.125 -18.422 1 92.75 133 SER B N 1
ATOM 2291 C CA . SER B 1 133 ? 4.527 -19 -19.078 1 92.75 133 SER B CA 1
ATOM 2292 C C . SER B 1 133 ? 3.373 -19.328 -18.141 1 92.75 133 SER B C 1
ATOM 2294 O O . SER B 1 133 ? 3.506 -19.219 -16.922 1 92.75 133 SER B O 1
ATOM 2296 N N . GLU B 1 134 ? 2.312 -19.719 -18.719 1 93.69 134 GLU B N 1
ATOM 2297 C CA . GLU B 1 134 ? 1.166 -20.141 -17.922 1 93.69 134 GLU B CA 1
ATOM 2298 C C . GLU B 1 134 ? 1.521 -21.328 -17.031 1 93.69 134 GLU B C 1
ATOM 2300 O O . GLU B 1 134 ? 1.056 -21.422 -15.891 1 93.69 134 GLU B O 1
ATOM 2305 N N . GLU B 1 135 ? 2.291 -22.203 -17.594 1 96.12 135 GLU B N 1
ATOM 2306 C CA . GLU B 1 135 ? 2.707 -23.391 -16.844 1 96.12 135 GLU B CA 1
ATOM 2307 C C . GLU B 1 135 ? 3.496 -23 -15.594 1 96.12 135 GLU B C 1
ATOM 2309 O O . GLU B 1 135 ? 3.287 -23.562 -14.516 1 96.12 135 GLU B O 1
ATOM 2314 N N . GLU B 1 136 ? 4.383 -22.078 -15.773 1 96.62 136 GLU B N 1
ATOM 2315 C CA . GLU B 1 136 ? 5.152 -21.578 -14.641 1 96.62 136 GLU B CA 1
ATOM 2316 C C . GLU B 1 136 ? 4.242 -20.953 -13.586 1 96.62 136 GLU B C 1
ATOM 2318 O O . GLU B 1 136 ? 4.426 -21.172 -12.391 1 96.62 136 GLU B O 1
ATOM 2323 N N . MET B 1 137 ? 3.318 -20.234 -14.016 1 97.62 137 MET B N 1
ATOM 2324 C CA . MET B 1 137 ? 2.377 -19.578 -13.117 1 97.62 137 MET B CA 1
ATOM 2325 C C . MET B 1 137 ? 1.531 -20.594 -12.367 1 97.62 137 MET B C 1
ATOM 2327 O O . MET B 1 137 ? 1.32 -20.469 -11.164 1 97.62 137 MET B O 1
ATOM 2331 N N . GLU B 1 138 ? 1.074 -21.594 -13.086 1 98 138 GLU B N 1
ATOM 2332 C CA . GLU B 1 138 ? 0.247 -22.625 -12.484 1 98 138 GLU B CA 1
ATOM 2333 C C . GLU B 1 138 ? 1.024 -23.406 -11.43 1 98 138 GLU B C 1
ATOM 2335 O O . GLU B 1 138 ? 0.478 -23.766 -10.383 1 98 138 GLU B O 1
ATOM 2340 N N . LYS B 1 139 ? 2.273 -23.703 -11.734 1 98.06 139 LYS B N 1
ATOM 2341 C CA . LYS B 1 139 ? 3.115 -24.406 -10.773 1 98.06 139 LYS B CA 1
ATOM 2342 C C . LYS B 1 139 ? 3.299 -23.609 -9.492 1 98.06 139 LYS B C 1
ATOM 2344 O O . LYS B 1 139 ? 3.176 -24.141 -8.391 1 98.06 139 LYS B O 1
ATOM 2349 N N . GLU B 1 140 ? 3.621 -22.344 -9.664 1 98.12 140 GLU B N 1
ATOM 2350 C CA . GLU B 1 140 ? 3.797 -21.5 -8.492 1 98.12 140 GLU B CA 1
ATOM 2351 C C . GLU B 1 140 ? 2.502 -21.391 -7.688 1 98.12 140 GLU B C 1
ATOM 2353 O O . GLU B 1 140 ? 2.523 -21.453 -6.457 1 98.12 140 GLU B O 1
ATOM 2358 N N . ALA B 1 141 ? 1.404 -21.234 -8.359 1 98.69 141 ALA B N 1
ATOM 2359 C CA . ALA B 1 141 ? 0.111 -21.141 -7.688 1 98.69 141 ALA B CA 1
ATOM 2360 C C . ALA B 1 141 ? -0.189 -22.422 -6.91 1 98.69 141 ALA B C 1
ATOM 2362 O O . ALA B 1 141 ? -0.684 -22.359 -5.781 1 98.69 141 ALA B O 1
ATOM 2363 N N . ALA B 1 142 ? 0.078 -23.531 -7.512 1 98.62 142 ALA B N 1
ATOM 2364 C CA . ALA B 1 142 ? -0.157 -24.812 -6.859 1 98.62 142 ALA B CA 1
ATOM 2365 C C . ALA B 1 142 ? 0.666 -24.938 -5.578 1 98.62 142 ALA B C 1
ATOM 2367 O O . ALA B 1 142 ? 0.169 -25.422 -4.559 1 98.62 142 ALA B O 1
ATOM 2368 N N . ILE B 1 143 ? 1.863 -24.547 -5.652 1 98.5 143 ILE B N 1
ATOM 2369 C CA . ILE B 1 143 ? 2.75 -24.594 -4.496 1 98.5 143 ILE B CA 1
ATOM 2370 C C . ILE B 1 143 ? 2.213 -23.688 -3.395 1 98.5 143 ILE B C 1
ATOM 2372 O O . ILE B 1 143 ? 2.152 -24.078 -2.227 1 98.5 143 ILE B O 1
ATOM 2376 N N . LEU B 1 144 ? 1.832 -22.484 -3.746 1 98.69 144 LEU B N 1
ATOM 2377 C CA . LEU B 1 144 ? 1.338 -21.516 -2.768 1 98.69 144 LEU B CA 1
ATOM 2378 C C . LEU B 1 144 ? 0.022 -22 -2.16 1 98.69 144 LEU B C 1
ATOM 2380 O O . LEU B 1 144 ? -0.25 -21.734 -0.984 1 98.69 144 LEU B O 1
ATOM 2384 N N . ARG B 1 145 ? -0.829 -22.672 -2.945 1 98.56 145 ARG B N 1
ATOM 2385 C CA . ARG B 1 145 ? -2.09 -23.203 -2.436 1 98.56 145 ARG B CA 1
ATOM 2386 C C . ARG B 1 145 ? -1.856 -24.125 -1.241 1 98.56 145 ARG B C 1
ATOM 2388 O O . ARG B 1 145 ? -2.65 -24.141 -0.299 1 98.56 145 ARG B O 1
ATOM 2395 N N . GLU B 1 146 ? -0.784 -24.766 -1.273 1 98.19 146 GLU B N 1
ATOM 2396 C CA . GLU B 1 146 ? -0.469 -25.719 -0.222 1 98.19 146 GLU B CA 1
ATOM 2397 C C . GLU B 1 146 ? -0.112 -25.016 1.083 1 98.19 146 GLU B C 1
ATOM 2399 O O . GLU B 1 146 ? -0.068 -25.641 2.143 1 98.19 146 GLU B O 1
ATOM 2404 N N . CYS B 1 147 ? 0.127 -23.766 1.025 1 97.75 147 CYS B N 1
ATOM 2405 C CA . CYS B 1 147 ? 0.55 -23.016 2.197 1 97.75 147 CYS B CA 1
ATOM 2406 C C . CYS B 1 147 ? -0.652 -22.453 2.953 1 97.75 147 CYS B C 1
ATOM 2408 O O . CYS B 1 147 ? -0.498 -21.844 4.012 1 97.75 147 CYS B O 1
ATOM 2410 N N . PHE B 1 148 ? -1.781 -22.688 2.453 1 97.06 148 PHE B N 1
ATOM 2411 C CA . PHE B 1 148 ? -2.988 -22.172 3.088 1 97.06 148 PHE B CA 1
ATOM 2412 C C . PHE B 1 148 ? -3.865 -23.312 3.592 1 97.06 148 PHE B C 1
ATOM 2414 O O . PHE B 1 148 ? -4.582 -23.172 4.582 1 97.06 148 PHE B O 1
#

Nearest PDB structures (foldseek):
  7p8p-assembly2_B  TM=9.687E-01  e=7.852E-23  Homo sapiens
  7p8p-assembly1_D  TM=9.878E-01  e=6.510E-22  Homo sapiens
  1fit-assembly1_A  TM=9.878E-01  e=7.835E-20  Homo sapiens
  3fit-assembly1_A-2  TM=9.906E-01  e=1.759E-19  Homo sapiens
  6fit-assembly1_A-2  TM=9.960E-01  e=3.079E-19  Homo sapiens

Organism: NCBI:txid247094

Secondary structure (DSSP, 8-state):
-PEEETTEEE-GGGEEEE-SSEEEEE-SS-SSTT-EEEEESS--SSGGG--HHHHHHHHHHHHHHHHHHHHHTT-SEEEEEEEESGGGT--SSS--EEEEEE-TTSSSSTTHHHHHHHHHT-STT--GGGPPPHHHHHHHHHHHHTT-/-PEEETTEEE-GGGEEEE-SSEEEEE-SS-SSTT-EEEEESS--SSGGG--HHHHHHHHHHHHHHHHHHHHHTT-SEEEEEEEESGGGT--SSS--EEEEEE-TTSSSSTTHHHHHHHHHT-STT--GGGPPPHHHHHHHHHHHHTT-

pLDDT: mean 92.8, std 10.28, range [53.5, 98.94]

Solvent-accessible surface area (backbone atoms only — not comparable to full-atom values): 15491 Å² total; per-residue (Å²): 122,69,42,68,52,44,94,39,77,39,57,55,61,28,42,35,47,69,61,96,46,22,37,29,32,57,44,60,54,53,87,41,76,56,22,28,38,37,30,49,59,65,88,34,53,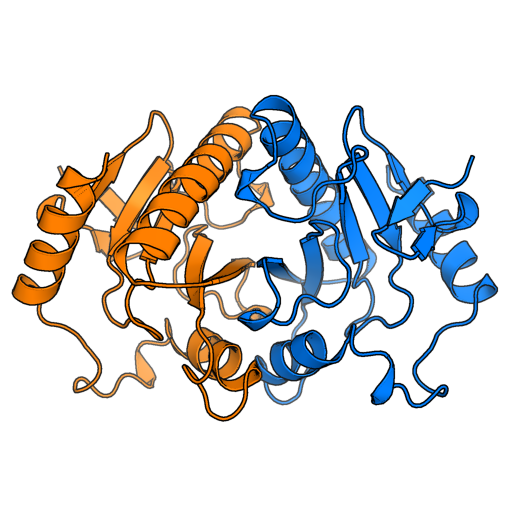43,71,80,70,56,48,71,70,45,49,32,42,39,52,53,47,46,48,55,52,47,54,50,36,18,59,75,61,64,28,73,12,29,37,37,38,32,46,33,30,59,58,36,47,32,70,55,60,30,44,45,37,39,37,31,35,19,38,88,75,76,44,94,50,74,39,52,57,37,46,46,57,48,49,56,69,43,68,85,77,52,55,70,86,61,50,58,52,68,66,59,36,30,52,52,12,54,57,54,36,71,76,109,121,68,42,69,52,43,94,38,78,39,55,55,61,29,43,37,47,71,61,97,48,22,38,29,30,58,44,59,57,53,87,42,76,57,24,28,39,37,30,49,59,66,89,34,54,43,71,81,70,57,49,72,70,45,50,32,45,38,52,53,48,46,48,54,51,46,54,49,35,17,60,76,61,65,28,72,13,28,37,37,36,31,47,32,30,61,58,37,45,34,66,55,60,28,45,48,37,40,36,32,34,20,36,87,75,76,45,93,49,73,38,50,56,38,45,47,56,47,48,56,66,42,67,84,76,51,54,71,85,62,50,59,52,68,67,58,37,29,53,53,13,54,58,52,35,73,75,109

Radius of gyration: 18.28 Å; Cα contacts (8 Å, |Δi|>4): 599; chains: 2; bounding box: 38×51×49 Å

Sequence (296 aa):
MSLRFGQHLIKPSVVFFRSELSFAFVNRKPVVPGHVLVCPLRPANRFRELRPEEISDLFSTVQRVANVVESHFGGTSLTISLQDGPEAGQTVHHVHVHILPRRVGDFERNDQIYEELQDHDKEEQDTPQKWRSEEEMEKEAAILRECFMSLRFGQHLIKPSVVFFRSELSFAFVNRKPVVPGHVLVCPLRPANRFRELRPEEISDLFSTVQRVANVVESHFGGTSLTISLQDGPEAGQTVHHVHVHILPRRVGDFERNDQIYEELQDHDKEEQDTPQKWRSEEEMEKEAAILRECF